Protein AF-A0A2M8BQK2-F1 (afdb_monomer_lite)

pLDDT: mean 79.4, std 22.36, range [24.78, 97.94]

Structure (mmCIF, N/CA/C/O backbone):
data_AF-A0A2M8BQK2-F1
#
_entry.id   AF-A0A2M8BQK2-F1
#
loop_
_atom_site.group_PDB
_atom_site.id
_atom_site.type_symbol
_atom_site.label_atom_id
_atom_site.label_alt_id
_atom_site.label_comp_id
_atom_site.label_asym_id
_atom_site.label_entity_id
_atom_site.label_seq_id
_atom_site.pdbx_PDB_ins_code
_atom_site.Cartn_x
_atom_site.Cartn_y
_atom_site.Cartn_z
_atom_site.occupancy
_atom_site.B_iso_or_equiv
_atom_site.auth_seq_id
_atom_site.auth_comp_id
_atom_site.auth_asym_id
_atom_site.auth_atom_id
_atom_site.pdbx_PDB_model_num
ATOM 1 N N . MET A 1 1 ? 9.097 -29.386 -18.838 1.00 59.41 1 MET A N 1
ATOM 2 C CA . MET A 1 1 ? 10.010 -28.216 -18.881 1.00 59.41 1 MET A CA 1
ATOM 3 C C . MET A 1 1 ? 10.683 -28.098 -17.522 1.00 59.41 1 MET A C 1
ATOM 5 O O . MET A 1 1 ? 10.000 -28.306 -16.533 1.00 59.41 1 MET A O 1
ATOM 9 N N . SER A 1 2 ? 11.987 -27.810 -17.456 1.00 84.06 2 SER A N 1
ATOM 10 C CA . SER A 1 2 ? 12.673 -27.536 -16.178 1.00 84.06 2 SER A CA 1
ATOM 11 C C . SER A 1 2 ? 12.093 -26.281 -15.506 1.00 84.06 2 SER A C 1
ATOM 13 O O . SER A 1 2 ? 11.739 -25.336 -16.218 1.00 84.06 2 SER A O 1
ATOM 15 N N . LEU A 1 3 ? 12.041 -26.250 -14.167 1.00 81.06 3 LEU A N 1
ATOM 16 C CA . LEU A 1 3 ? 11.604 -25.088 -13.370 1.00 81.06 3 LEU A CA 1
ATOM 17 C C . LEU A 1 3 ? 12.337 -23.801 -13.787 1.00 81.06 3 LEU A C 1
ATOM 19 O O . LEU A 1 3 ? 11.716 -22.755 -13.963 1.00 81.06 3 LEU A O 1
ATOM 23 N N . PHE A 1 4 ? 13.638 -23.893 -14.083 1.00 84.69 4 PHE A N 1
ATOM 24 C CA . PHE A 1 4 ? 14.432 -22.771 -14.598 1.00 84.69 4 PHE A CA 1
ATOM 25 C C . PHE A 1 4 ? 13.938 -22.255 -15.955 1.00 84.69 4 PHE A C 1
ATOM 27 O O . PHE A 1 4 ? 13.898 -21.048 -16.198 1.00 84.69 4 PHE A O 1
ATOM 34 N N . GLY A 1 5 ? 13.536 -23.164 -16.847 1.00 91.25 5 GLY A N 1
ATOM 35 C CA . GLY A 1 5 ? 12.992 -22.808 -18.157 1.00 91.25 5 GLY A CA 1
ATOM 36 C C . GLY A 1 5 ? 11.633 -22.115 -18.051 1.00 91.25 5 GLY A C 1
ATOM 37 O O . GLY A 1 5 ? 11.368 -21.169 -18.793 1.00 91.25 5 GLY A O 1
ATOM 38 N N . GLN A 1 6 ? 10.801 -22.548 -17.102 1.00 93.06 6 GLN A N 1
ATOM 39 C CA . GLN A 1 6 ? 9.504 -21.936 -16.824 1.00 93.06 6 GLN A CA 1
ATOM 40 C C . GLN A 1 6 ? 9.654 -20.545 -16.198 1.00 93.06 6 GLN A C 1
ATOM 42 O O . GLN A 1 6 ? 9.065 -19.594 -16.705 1.00 93.06 6 GLN A O 1
ATOM 47 N N . ALA A 1 7 ? 10.511 -20.395 -15.183 1.00 94.50 7 ALA A N 1
ATOM 48 C CA . ALA A 1 7 ? 10.786 -19.103 -14.556 1.00 94.50 7 ALA A CA 1
ATOM 49 C C . ALA A 1 7 ? 11.326 -18.075 -15.565 1.00 94.50 7 ALA A C 1
ATOM 51 O O . ALA A 1 7 ? 10.894 -16.924 -15.579 1.00 94.50 7 ALA A O 1
ATOM 52 N N . ARG A 1 8 ? 12.229 -18.487 -16.469 1.00 96.12 8 ARG A N 1
ATOM 53 C CA . ARG A 1 8 ? 12.730 -17.609 -17.539 1.00 96.12 8 ARG A CA 1
ATOM 54 C C . ARG A 1 8 ? 11.612 -17.146 -18.476 1.00 96.12 8 ARG A C 1
ATOM 56 O O . ARG A 1 8 ? 11.564 -15.967 -18.812 1.00 96.12 8 ARG A O 1
ATOM 63 N N . LYS A 1 9 ? 10.717 -18.055 -18.881 1.00 97.06 9 LYS A N 1
ATOM 64 C CA . LYS A 1 9 ? 9.567 -17.724 -19.738 1.00 97.06 9 LYS A CA 1
ATOM 65 C C . LYS A 1 9 ? 8.630 -16.720 -19.058 1.00 97.06 9 LYS A C 1
ATOM 67 O O . LYS A 1 9 ? 8.177 -15.793 -19.714 1.00 97.06 9 LYS A O 1
ATOM 72 N N . LEU A 1 10 ? 8.370 -16.884 -17.7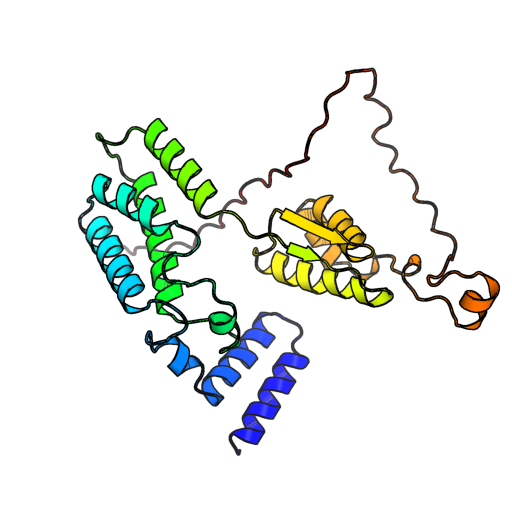62 1.00 97.50 10 LEU A N 1
ATOM 73 C CA . LEU A 1 10 ? 7.492 -15.989 -17.003 1.00 97.50 10 LEU A CA 1
ATOM 74 C C . LEU A 1 10 ? 8.102 -14.596 -16.813 1.00 97.50 10 LEU A C 1
ATOM 76 O O . LEU A 1 10 ? 7.410 -13.609 -17.028 1.00 97.50 10 LEU A O 1
ATOM 80 N N . ARG A 1 11 ? 9.409 -14.493 -16.533 1.00 96.88 11 ARG A N 1
ATOM 81 C CA . ARG A 1 11 ? 10.098 -13.188 -16.496 1.00 96.88 11 ARG A CA 1
ATOM 82 C C . ARG A 1 11 ? 10.039 -12.463 -17.838 1.00 96.88 11 ARG A C 1
ATOM 84 O O . ARG A 1 11 ? 9.817 -11.261 -17.863 1.00 96.88 11 ARG A O 1
ATOM 91 N N . HIS A 1 12 ? 10.201 -13.192 -18.940 1.00 97.56 12 HIS A N 1
ATOM 92 C CA . HIS A 1 12 ? 10.033 -12.620 -20.275 1.00 97.56 12 HIS A CA 1
ATOM 93 C C . HIS A 1 12 ? 8.585 -12.170 -20.514 1.00 97.56 12 HIS A C 1
ATOM 95 O O . HIS A 1 12 ? 8.361 -11.104 -21.069 1.00 97.56 12 HIS A O 1
ATOM 101 N N . ALA A 1 13 ? 7.589 -12.943 -20.071 1.00 97.69 13 ALA A N 1
ATOM 102 C CA . ALA A 1 13 ? 6.187 -12.537 -20.170 1.00 97.69 13 ALA A CA 1
ATOM 103 C C . ALA A 1 13 ? 5.894 -11.257 -19.364 1.00 97.69 13 ALA A C 1
ATOM 105 O O . ALA A 1 13 ? 5.195 -10.387 -19.864 1.00 97.69 13 ALA A O 1
ATOM 106 N N . MET A 1 14 ? 6.482 -11.101 -18.172 1.00 97.12 14 MET A N 1
ATOM 107 C CA . MET A 1 14 ? 6.387 -9.857 -17.398 1.00 97.12 14 MET A CA 1
ATOM 108 C C . MET A 1 14 ? 7.036 -8.667 -18.118 1.00 97.12 14 MET A C 1
ATOM 110 O O . MET A 1 14 ? 6.521 -7.560 -18.036 1.00 97.12 14 MET A O 1
ATOM 114 N N . GLN A 1 15 ? 8.166 -8.868 -18.803 1.00 95.75 15 GLN A N 1
ATOM 115 C CA . GLN A 1 15 ? 8.864 -7.797 -19.531 1.00 95.75 15 GLN A CA 1
ATOM 116 C C . GLN A 1 15 ? 8.093 -7.319 -20.766 1.00 95.75 15 GLN A C 1
ATOM 118 O O . GLN A 1 15 ? 8.096 -6.129 -21.058 1.00 95.75 15 GLN A O 1
ATOM 123 N N . GLU A 1 16 ? 7.419 -8.236 -21.460 1.00 96.50 16 GLU A N 1
ATOM 124 C CA . GLU A 1 16 ? 6.651 -7.939 -22.676 1.00 96.50 16 GLU A CA 1
ATOM 125 C C . GLU A 1 16 ? 5.191 -7.537 -22.399 1.00 96.50 16 GLU A C 1
ATOM 127 O O . GLU A 1 16 ? 4.456 -7.190 -23.329 1.00 96.50 16 GLU A O 1
ATOM 132 N N . ALA A 1 17 ? 4.750 -7.597 -21.139 1.00 94.88 17 ALA A N 1
ATOM 133 C CA . ALA A 1 17 ? 3.381 -7.288 -20.749 1.00 94.88 17 ALA A CA 1
ATOM 134 C C . ALA A 1 17 ? 3.003 -5.847 -21.127 1.00 94.88 17 ALA A C 1
ATOM 136 O O . ALA A 1 17 ? 3.711 -4.893 -20.808 1.00 94.88 17 ALA A O 1
ATOM 137 N N . GLN A 1 18 ? 1.859 -5.697 -21.798 1.00 89.75 18 GLN A N 1
ATOM 138 C CA . GLN A 1 18 ? 1.332 -4.393 -22.221 1.00 89.75 18 GLN A CA 1
ATOM 139 C C . GLN A 1 18 ? 0.313 -3.827 -21.227 1.00 89.75 18 GLN A C 1
ATOM 141 O O . GLN A 1 18 ? 0.005 -2.636 -21.258 1.00 89.75 18 GLN A O 1
ATOM 146 N N . THR A 1 19 ? -0.208 -4.676 -20.341 1.00 89.19 19 THR A N 1
ATOM 147 C CA . THR A 1 19 ? -1.181 -4.312 -19.314 1.00 89.19 19 THR A CA 1
ATOM 148 C C . THR A 1 19 ? -0.701 -4.764 -17.940 1.00 89.19 19 THR A C 1
ATOM 150 O O . THR A 1 19 ? 0.105 -5.691 -17.813 1.00 89.19 19 THR A O 1
ATOM 153 N N . TYR A 1 20 ? -1.206 -4.104 -16.896 1.00 89.75 20 TYR A N 1
ATOM 154 C CA . TYR A 1 20 ? -0.959 -4.532 -15.522 1.00 89.75 20 TYR A CA 1
ATOM 155 C C . TYR A 1 20 ? -1.481 -5.952 -15.273 1.00 89.75 20 TYR A C 1
ATOM 157 O O . TYR A 1 20 ? -0.792 -6.732 -14.628 1.00 89.75 20 TYR A O 1
ATOM 165 N N . ASP A 1 21 ? -2.643 -6.306 -15.825 1.00 93.00 21 ASP A N 1
ATOM 166 C CA . ASP A 1 21 ? -3.258 -7.621 -15.620 1.00 93.00 21 ASP A CA 1
ATOM 167 C C . ASP A 1 21 ? -2.402 -8.748 -16.219 1.00 93.00 21 ASP A C 1
ATOM 169 O O . ASP A 1 21 ? -2.165 -9.763 -15.560 1.00 93.00 21 ASP A O 1
ATOM 173 N N . ASP A 1 22 ? -1.854 -8.547 -17.425 1.00 95.00 22 ASP A N 1
ATOM 174 C CA . ASP A 1 22 ? -0.923 -9.497 -18.050 1.00 95.00 22 ASP A CA 1
ATOM 175 C C . ASP A 1 22 ? 0.364 -9.640 -17.226 1.00 95.00 22 ASP A C 1
ATOM 177 O O . ASP A 1 22 ? 0.854 -10.752 -16.992 1.00 95.00 22 ASP A O 1
ATOM 181 N N . TRP A 1 23 ? 0.905 -8.507 -16.761 1.00 95.69 23 TRP A N 1
ATOM 182 C CA . TRP A 1 23 ? 2.084 -8.486 -15.901 1.00 95.69 23 TRP A CA 1
ATOM 183 C C . TRP A 1 23 ? 1.817 -9.235 -14.592 1.00 95.69 23 TRP A C 1
ATOM 185 O O . TRP A 1 23 ? 2.620 -10.081 -14.198 1.00 95.69 23 TRP A O 1
ATOM 195 N N . PHE A 1 24 ? 0.677 -8.971 -13.950 1.00 95.94 24 PHE A N 1
ATOM 196 C CA . PHE A 1 24 ? 0.283 -9.554 -12.672 1.00 95.94 24 PHE A CA 1
ATOM 197 C C . PHE A 1 24 ? 0.070 -11.062 -12.796 1.00 95.94 24 PHE A C 1
ATOM 199 O O . PHE A 1 24 ? 0.589 -11.818 -11.979 1.00 95.94 24 PHE A O 1
ATOM 206 N N . ALA A 1 25 ? -0.607 -11.526 -13.849 1.00 97.31 25 ALA A N 1
ATOM 207 C CA . ALA A 1 25 ? -0.809 -12.952 -14.093 1.00 97.31 25 ALA A CA 1
ATOM 208 C C . ALA A 1 25 ? 0.526 -13.702 -14.274 1.00 97.31 25 ALA A C 1
ATOM 210 O O . ALA A 1 25 ? 0.723 -14.791 -13.720 1.00 97.31 25 ALA A O 1
ATOM 211 N N . ALA A 1 26 ? 1.472 -13.116 -15.017 1.00 97.94 26 ALA A N 1
ATOM 212 C CA . ALA A 1 26 ? 2.806 -13.686 -15.191 1.00 97.94 26 ALA A CA 1
ATOM 213 C C . ALA A 1 26 ? 3.626 -13.657 -13.887 1.00 97.94 26 ALA A C 1
ATOM 215 O O . ALA A 1 26 ? 4.296 -14.641 -13.562 1.00 97.94 26 ALA A O 1
ATOM 216 N N . ALA A 1 27 ? 3.540 -12.560 -13.134 1.00 97.62 27 ALA A N 1
ATOM 217 C CA . ALA A 1 27 ? 4.188 -12.374 -11.841 1.00 97.62 27 ALA A CA 1
ATOM 218 C C . ALA A 1 27 ? 3.677 -13.369 -10.788 1.00 97.62 27 ALA A C 1
ATOM 220 O O . ALA A 1 27 ? 4.470 -13.991 -10.086 1.00 97.62 27 ALA A O 1
ATOM 221 N N . GLU A 1 28 ? 2.366 -13.596 -10.729 1.00 97.50 28 GLU A N 1
ATOM 222 C CA . GLU A 1 28 ? 1.742 -14.541 -9.803 1.00 97.50 28 GLU A CA 1
ATOM 223 C C . GLU A 1 28 ? 2.146 -15.984 -10.132 1.00 97.50 28 GLU A C 1
ATOM 225 O O . GLU A 1 28 ? 2.467 -16.788 -9.255 1.00 97.50 28 GLU A O 1
ATOM 230 N N . ALA A 1 29 ? 2.191 -16.324 -11.423 1.00 97.44 29 ALA A N 1
ATOM 231 C CA . ALA A 1 29 ? 2.709 -17.613 -11.860 1.00 97.44 29 ALA A CA 1
ATOM 232 C C . ALA A 1 29 ? 4.199 -17.779 -11.521 1.00 97.44 29 ALA A C 1
ATOM 234 O O . ALA A 1 29 ? 4.622 -18.889 -11.195 1.00 97.44 29 ALA A O 1
ATOM 235 N N . LEU A 1 30 ? 4.990 -16.703 -11.587 1.00 97.62 30 LEU A N 1
ATOM 236 C CA . LEU A 1 30 ? 6.401 -16.728 -11.206 1.00 97.62 30 LEU A CA 1
ATOM 237 C C . LEU A 1 30 ? 6.565 -16.928 -9.698 1.00 97.62 30 LEU A C 1
ATOM 239 O O . LEU A 1 30 ? 7.396 -17.742 -9.295 1.00 97.62 30 LEU A O 1
ATOM 243 N N . ASP A 1 31 ? 5.739 -16.264 -8.890 1.00 97.56 31 ASP A N 1
ATOM 244 C CA . ASP A 1 31 ? 5.705 -16.447 -7.440 1.00 97.56 31 ASP A CA 1
ATOM 245 C C . ASP A 1 31 ? 5.407 -17.909 -7.072 1.00 97.56 31 ASP A C 1
ATOM 247 O O . ASP A 1 31 ? 6.133 -18.482 -6.263 1.00 97.56 31 ASP A O 1
ATOM 251 N N . ARG A 1 32 ? 4.435 -18.556 -7.734 1.00 96.56 32 ARG A N 1
ATOM 252 C CA . ARG A 1 32 ? 4.133 -19.990 -7.537 1.00 96.56 32 ARG A CA 1
ATOM 253 C C . ARG A 1 32 ? 5.298 -20.915 -7.890 1.00 96.56 32 ARG A C 1
ATOM 255 O O . ARG A 1 32 ? 5.555 -21.890 -7.190 1.00 96.56 32 ARG A O 1
ATOM 262 N N . VAL A 1 33 ? 6.014 -20.630 -8.981 1.00 96.19 33 VAL A N 1
ATOM 263 C CA . VAL A 1 33 ? 7.200 -21.414 -9.384 1.00 96.19 33 VAL A CA 1
ATOM 264 C C . VAL A 1 33 ? 8.340 -21.251 -8.375 1.00 96.19 33 VAL A C 1
ATOM 266 O O . VAL A 1 33 ? 9.113 -22.186 -8.176 1.00 96.19 33 VAL A O 1
ATOM 269 N N . GLY A 1 34 ? 8.455 -20.072 -7.760 1.00 94.62 34 GLY A N 1
ATOM 270 C CA . GLY A 1 34 ? 9.438 -19.769 -6.721 1.00 94.62 34 GLY A CA 1
ATOM 271 C C . GLY A 1 34 ? 9.018 -20.156 -5.302 1.00 94.62 34 GLY A C 1
ATOM 272 O O . GLY A 1 34 ? 9.828 -19.994 -4.396 1.00 94.62 34 GLY A O 1
ATOM 273 N N . HIS A 1 35 ? 7.792 -20.657 -5.102 1.00 95.69 35 HIS A N 1
ATOM 274 C CA . HIS A 1 35 ? 7.175 -20.870 -3.785 1.00 95.69 35 HIS A CA 1
ATOM 275 C C . HIS A 1 35 ? 7.043 -19.594 -2.930 1.00 95.69 35 HIS A C 1
ATOM 277 O O . HIS A 1 35 ? 6.899 -19.655 -1.706 1.00 95.69 35 HIS A O 1
ATOM 283 N N . ASN A 1 36 ? 7.060 -18.423 -3.569 1.00 96.62 36 ASN A N 1
ATOM 284 C CA . ASN A 1 36 ? 6.860 -17.139 -2.903 1.00 96.62 36 ASN A CA 1
ATOM 285 C C . ASN A 1 36 ? 5.411 -16.982 -2.420 1.00 96.62 36 ASN A C 1
ATOM 287 O O . ASN A 1 36 ? 5.153 -16.266 -1.458 1.00 96.62 36 ASN A O 1
ATOM 291 N N . ASP A 1 37 ? 4.458 -17.649 -3.070 1.00 96.25 37 ASP A N 1
ATOM 292 C CA . ASP A 1 37 ? 3.073 -17.760 -2.614 1.00 96.25 37 ASP A CA 1
ATOM 293 C C . ASP A 1 37 ? 2.987 -18.464 -1.254 1.00 96.25 37 ASP A C 1
ATOM 295 O O . ASP A 1 37 ? 2.358 -17.939 -0.341 1.00 96.25 37 ASP A O 1
ATOM 299 N N . ILE A 1 38 ? 3.711 -19.572 -1.070 1.00 96.75 38 ILE A N 1
ATOM 300 C CA . ILE A 1 38 ? 3.794 -20.280 0.217 1.00 96.75 38 ILE A CA 1
ATOM 301 C C . ILE A 1 38 ? 4.388 -19.367 1.296 1.00 96.75 38 ILE A C 1
ATOM 303 O O . ILE A 1 38 ? 3.858 -19.296 2.403 1.00 96.75 38 ILE A O 1
ATOM 307 N N . TRP A 1 39 ? 5.442 -18.609 0.971 1.00 96.56 39 TRP A N 1
ATOM 308 C CA . TRP A 1 39 ? 6.001 -17.622 1.900 1.00 96.56 39 TRP A CA 1
ATOM 309 C C . TRP A 1 39 ? 4.985 -16.545 2.299 1.00 96.56 39 TRP A C 1
ATOM 311 O O . TRP A 1 39 ? 5.031 -16.071 3.433 1.00 96.56 39 TRP A O 1
ATOM 321 N N . ARG A 1 40 ? 4.077 -16.137 1.404 1.00 97.19 40 ARG A N 1
ATOM 322 C CA . ARG A 1 40 ? 3.024 -15.160 1.728 1.00 97.19 40 ARG A CA 1
ATOM 323 C C . ARG A 1 40 ? 1.968 -15.742 2.664 1.00 97.19 40 ARG A C 1
ATOM 325 O O . ARG A 1 40 ? 1.459 -14.994 3.500 1.00 97.19 40 ARG A O 1
ATOM 332 N N . GLU A 1 41 ? 1.631 -17.020 2.500 1.00 97.38 41 GLU A N 1
ATOM 333 C CA . GLU A 1 41 ? 0.654 -17.729 3.337 1.00 97.38 41 GLU A CA 1
ATOM 334 C C . GLU A 1 41 ? 1.197 -18.019 4.744 1.00 97.38 41 GLU A C 1
ATOM 336 O O . GLU A 1 41 ? 0.451 -17.935 5.716 1.00 97.38 41 GLU A O 1
ATOM 341 N N . ASP A 1 42 ? 2.495 -18.302 4.877 1.00 97.31 42 ASP A N 1
ATOM 342 C CA . ASP A 1 42 ? 3.141 -18.466 6.180 1.00 97.31 42 ASP A CA 1
ATOM 343 C C . ASP A 1 42 ? 3.266 -17.108 6.903 1.00 97.31 42 ASP A C 1
ATOM 345 O O . ASP A 1 42 ? 4.025 -16.241 6.453 1.00 97.31 42 ASP A O 1
ATOM 349 N N . PRO A 1 43 ? 2.574 -16.879 8.036 1.00 96.44 43 PRO A N 1
ATOM 350 C CA . PRO A 1 43 ? 2.687 -15.624 8.772 1.00 96.44 43 PRO A CA 1
ATOM 351 C C . PRO A 1 43 ? 4.056 -15.453 9.446 1.00 96.44 43 PRO A C 1
ATOM 353 O O . PRO A 1 43 ? 4.434 -14.337 9.786 1.00 96.44 43 PRO A O 1
ATOM 356 N N . THR A 1 44 ? 4.829 -16.519 9.651 1.00 96.69 44 THR A N 1
ATOM 357 C CA . THR A 1 44 ? 6.082 -16.423 10.398 1.00 96.69 44 THR A CA 1
ATOM 358 C C . THR A 1 44 ? 7.140 -15.636 9.615 1.00 96.69 44 THR A C 1
ATOM 360 O O . THR A 1 44 ? 7.351 -15.806 8.406 1.00 96.69 44 THR A O 1
ATOM 363 N N . SER A 1 45 ? 7.792 -14.691 10.294 1.00 94.50 45 SER A N 1
ATOM 364 C CA . SER A 1 45 ? 8.881 -13.894 9.729 1.00 94.50 45 SER A CA 1
ATOM 365 C C . SER A 1 45 ? 9.606 -13.112 10.817 1.00 94.50 45 SER A C 1
ATOM 367 O O . SER A 1 45 ? 9.007 -12.703 11.803 1.00 94.50 45 SER A O 1
ATOM 369 N N . LYS A 1 46 ? 10.894 -12.838 10.598 1.00 93.25 46 LYS A N 1
ATOM 370 C CA . LYS A 1 46 ? 11.677 -11.913 11.436 1.00 93.25 46 LYS A CA 1
ATOM 371 C C . LYS A 1 46 ? 11.541 -10.452 11.003 1.00 93.25 46 LYS A C 1
ATOM 373 O O . LYS A 1 46 ? 12.066 -9.574 11.673 1.00 93.25 46 LYS A O 1
ATOM 378 N N . LEU A 1 47 ? 10.897 -10.206 9.860 1.00 91.88 47 LEU A N 1
ATOM 379 C CA . LEU A 1 47 ? 10.760 -8.872 9.270 1.00 91.88 47 LEU A CA 1
ATOM 380 C C . LEU A 1 47 ? 9.638 -8.047 9.910 1.00 91.88 47 LEU A C 1
ATOM 382 O O . LEU A 1 47 ? 9.549 -6.856 9.638 1.00 91.88 47 LEU A O 1
ATOM 386 N N . TYR A 1 48 ? 8.764 -8.683 10.695 1.00 94.50 48 TYR A N 1
ATOM 387 C CA . TYR A 1 48 ? 7.623 -8.047 11.345 1.00 94.50 48 TYR A CA 1
ATOM 388 C C . TYR A 1 48 ? 7.186 -8.873 12.564 1.00 94.50 48 TYR A C 1
ATOM 390 O O . TYR A 1 48 ? 7.457 -10.074 12.634 1.00 94.50 48 TYR A O 1
ATOM 398 N N . HIS A 1 49 ? 6.511 -8.248 13.527 1.00 93.75 49 HIS A N 1
ATOM 399 C CA . HIS A 1 49 ? 6.033 -8.921 14.741 1.00 93.75 49 HIS A CA 1
ATOM 400 C C . HIS A 1 49 ? 4.723 -9.669 14.468 1.00 93.75 49 HIS A C 1
ATOM 402 O O . HIS A 1 49 ? 3.634 -9.183 14.782 1.00 93.75 49 HIS A O 1
ATOM 408 N N . TYR A 1 50 ? 4.820 -10.838 13.834 1.00 95.25 50 TYR A N 1
ATOM 409 C CA . TYR A 1 50 ? 3.646 -11.565 13.356 1.00 95.25 50 TYR A CA 1
ATOM 410 C C . TYR A 1 50 ? 2.738 -12.081 14.482 1.00 95.25 50 TYR A C 1
ATOM 412 O O . TYR A 1 50 ? 1.522 -12.057 14.297 1.00 95.25 50 TYR A O 1
ATOM 420 N N . GLU A 1 51 ? 3.270 -12.485 15.647 1.00 95.25 51 GLU A N 1
ATOM 421 C CA . GLU A 1 51 ? 2.426 -12.896 16.781 1.00 95.25 51 GLU A CA 1
ATOM 422 C C . GLU A 1 51 ? 1.579 -11.726 17.296 1.00 95.25 51 GLU A C 1
ATOM 424 O O . GLU A 1 51 ? 0.368 -11.869 17.465 1.00 95.25 51 GLU A O 1
ATOM 429 N N . LEU A 1 52 ? 2.197 -10.549 17.456 1.00 92.50 52 LEU A N 1
ATOM 430 C CA . LEU A 1 52 ? 1.507 -9.324 17.869 1.00 92.50 52 LEU A CA 1
ATOM 431 C C . LEU A 1 52 ? 0.415 -8.938 16.863 1.00 92.50 52 LEU A C 1
ATOM 433 O O . LEU A 1 52 ? -0.699 -8.586 17.248 1.00 92.50 52 LEU A O 1
ATOM 437 N N . LEU A 1 53 ? 0.718 -9.026 15.564 1.00 93.38 53 LEU A N 1
ATOM 438 C CA . LEU A 1 53 ? -0.240 -8.683 14.516 1.00 93.38 53 LEU A CA 1
ATOM 439 C C . LEU A 1 53 ? -1.431 -9.653 14.488 1.00 93.38 53 LEU A C 1
ATOM 441 O O . LEU A 1 53 ? -2.569 -9.226 14.298 1.00 93.38 53 LEU A O 1
ATOM 445 N N . ALA A 1 54 ? -1.181 -10.948 14.705 1.00 95.38 54 ALA A N 1
ATOM 446 C CA . ALA A 1 54 ? -2.225 -11.963 14.796 1.00 95.38 54 ALA A CA 1
ATOM 447 C C . ALA A 1 54 ? -3.122 -11.761 16.028 1.00 95.38 54 ALA A C 1
ATOM 449 O O . ALA A 1 54 ? -4.345 -11.857 15.908 1.00 95.38 54 ALA A O 1
ATOM 450 N N . GLU A 1 55 ? -2.540 -11.428 17.184 1.00 94.12 55 GLU A N 1
ATOM 451 C CA . GLU A 1 55 ? -3.287 -11.094 18.403 1.00 94.12 55 GLU A CA 1
ATOM 452 C C . GLU A 1 55 ? -4.183 -9.866 18.188 1.00 94.12 55 GLU A C 1
ATOM 454 O O . GLU A 1 55 ? -5.380 -9.902 18.483 1.00 94.12 55 GLU A O 1
ATOM 459 N N . HIS A 1 56 ? -3.636 -8.800 17.599 1.00 92.69 56 HIS A N 1
ATOM 460 C CA . HIS A 1 56 ? -4.394 -7.589 17.283 1.00 92.69 56 HIS A CA 1
ATOM 461 C C . HIS A 1 56 ? -5.534 -7.859 16.296 1.00 92.69 56 HIS A C 1
ATOM 463 O O . HIS A 1 56 ? -6.651 -7.384 16.502 1.00 92.69 56 HIS A O 1
ATOM 469 N N . LEU A 1 57 ? -5.283 -8.649 15.247 1.00 95.38 57 LEU A N 1
ATOM 470 C CA . LEU A 1 57 ? -6.312 -9.064 14.294 1.00 95.38 57 LEU A CA 1
ATOM 471 C C . LEU A 1 57 ? -7.447 -9.828 14.989 1.00 95.38 57 LEU A C 1
ATOM 473 O O . LEU A 1 57 ? -8.619 -9.532 14.754 1.00 95.38 57 LEU A O 1
ATOM 477 N N . ALA A 1 58 ? -7.118 -10.788 15.857 1.00 96.81 58 ALA A N 1
ATOM 478 C CA . ALA A 1 58 ? -8.115 -11.546 16.609 1.00 96.81 58 ALA A CA 1
ATOM 479 C C . ALA A 1 58 ? -8.942 -10.638 17.534 1.00 96.81 58 ALA A C 1
ATOM 481 O O . ALA A 1 58 ? -10.168 -10.728 17.541 1.00 96.81 58 ALA A O 1
ATOM 482 N N . LYS A 1 59 ? -8.287 -9.711 18.246 1.00 96.12 59 LYS A N 1
ATOM 483 C CA . LYS A 1 59 ? -8.946 -8.735 19.126 1.00 96.12 59 LYS A CA 1
ATOM 484 C C . LYS A 1 59 ? -9.894 -7.808 18.361 1.00 96.12 59 LYS A C 1
ATOM 486 O O . LYS A 1 59 ? -11.018 -7.592 18.803 1.00 96.12 59 LYS A O 1
ATOM 491 N N . LEU A 1 60 ? -9.470 -7.263 17.216 1.00 95.94 60 LEU A N 1
ATOM 492 C CA . LEU A 1 60 ? -10.320 -6.402 16.382 1.00 95.94 60 LEU A CA 1
ATOM 493 C C . LEU A 1 60 ? -11.564 -7.150 15.885 1.00 95.94 60 LEU A C 1
ATOM 495 O O . LEU A 1 60 ? -12.668 -6.608 15.962 1.00 95.94 60 LEU A O 1
ATOM 499 N N . ARG A 1 61 ? -11.391 -8.401 15.436 1.00 97.50 61 ARG A N 1
ATOM 500 C CA . ARG A 1 61 ? -12.497 -9.262 14.994 1.00 97.50 61 ARG A CA 1
ATOM 501 C C . ARG A 1 61 ? -13.491 -9.527 16.113 1.00 97.50 61 ARG A C 1
ATOM 503 O O . ARG A 1 61 ? -14.671 -9.259 15.923 1.00 97.50 61 ARG A O 1
ATOM 510 N N . ASP A 1 62 ? -13.014 -9.978 17.271 1.00 97.94 62 ASP A N 1
ATOM 511 C CA . ASP A 1 62 ? -13.863 -10.281 18.427 1.00 97.94 62 ASP A CA 1
ATOM 512 C C . ASP A 1 62 ? -14.682 -9.058 18.862 1.00 97.94 62 ASP A C 1
ATOM 514 O O . ASP A 1 62 ? -15.906 -9.124 18.983 1.00 97.94 62 ASP A O 1
ATOM 518 N N . LEU A 1 63 ? -14.035 -7.897 18.999 1.00 96.06 63 LEU A N 1
ATOM 519 C CA . LEU A 1 63 ? -14.710 -6.659 19.390 1.00 96.06 63 LEU A CA 1
ATOM 520 C C . LEU A 1 63 ? -15.753 -6.202 18.360 1.00 96.06 63 LEU A C 1
ATOM 522 O O . LEU A 1 63 ? -16.814 -5.707 18.746 1.00 96.06 63 LEU A O 1
ATOM 526 N N . ARG A 1 64 ? -15.480 -6.363 17.058 1.00 95.88 64 ARG A N 1
ATOM 527 C CA . ARG A 1 64 ? -16.438 -6.028 15.995 1.00 95.88 64 ARG A CA 1
ATOM 528 C C . ARG A 1 64 ? -17.610 -7.009 15.969 1.00 95.88 64 ARG A C 1
ATOM 530 O O . ARG A 1 64 ? -18.756 -6.579 15.909 1.00 95.88 64 ARG A O 1
ATOM 537 N N . GLU A 1 65 ? -17.341 -8.309 16.031 1.00 96.12 65 GLU A N 1
ATOM 538 C CA . GLU A 1 65 ? -18.360 -9.367 15.958 1.00 96.12 65 GLU A CA 1
ATOM 539 C C . GLU A 1 65 ? -19.273 -9.389 17.188 1.00 96.12 65 GLU A C 1
ATOM 541 O O . GLU A 1 65 ? -20.461 -9.684 17.071 1.00 96.12 65 GLU A O 1
ATOM 546 N N . THR A 1 66 ? -18.754 -8.985 18.349 1.00 95.81 66 THR A N 1
ATOM 547 C CA . THR A 1 66 ? -19.533 -8.804 19.585 1.00 95.81 66 THR A CA 1
ATOM 548 C C . THR A 1 66 ? -20.126 -7.396 19.738 1.00 95.81 66 THR A C 1
ATOM 550 O O . THR A 1 66 ? -20.709 -7.085 20.776 1.00 95.81 66 THR A O 1
ATOM 553 N N . ALA A 1 67 ? -20.004 -6.539 18.714 1.00 92.75 67 ALA A N 1
ATOM 554 C CA . ALA A 1 67 ? -20.520 -5.167 18.677 1.00 92.75 67 ALA A CA 1
ATOM 555 C C . ALA A 1 67 ? -20.055 -4.268 19.847 1.00 92.75 67 ALA A C 1
ATOM 557 O O . ALA A 1 67 ? -20.754 -3.345 20.274 1.00 92.75 67 ALA A O 1
ATOM 558 N N . GLN A 1 68 ? -18.842 -4.492 20.354 1.00 91.94 68 GLN A N 1
ATOM 559 C CA . GLN A 1 68 ? -18.243 -3.713 21.438 1.00 91.94 68 GLN A CA 1
ATOM 560 C C . GLN A 1 68 ? -17.586 -2.426 20.911 1.00 91.94 68 GLN A C 1
ATOM 562 O O . GLN A 1 68 ? -16.362 -2.283 20.901 1.00 91.94 68 GLN A O 1
ATOM 567 N N . VAL A 1 69 ? -18.403 -1.454 20.487 1.00 89.62 69 VAL A N 1
ATOM 568 C CA . VAL A 1 69 ? -17.927 -0.266 19.748 1.00 89.62 69 VAL A CA 1
ATOM 569 C C . VAL A 1 69 ? -16.942 0.606 20.540 1.00 89.62 69 VAL A C 1
ATOM 571 O O . VAL A 1 69 ? -15.952 1.077 19.986 1.00 89.62 69 VAL A O 1
ATOM 574 N N . GLY A 1 70 ? -17.163 0.804 21.844 1.00 88.50 70 GLY A N 1
ATOM 575 C CA . GLY A 1 70 ? -16.270 1.617 22.683 1.00 88.50 70 GLY A CA 1
ATOM 576 C C . GLY A 1 70 ? -14.845 1.042 22.791 1.00 88.50 70 GLY A C 1
ATOM 577 O O . GLY A 1 70 ? -13.873 1.737 22.484 1.00 88.50 70 GLY A O 1
ATOM 578 N N . PRO A 1 71 ? -14.674 -0.227 23.211 1.00 91.44 71 PRO A N 1
ATOM 579 C CA . PRO A 1 71 ? -13.379 -0.910 23.159 1.00 91.44 71 PRO A CA 1
ATOM 580 C C . PRO A 1 71 ? -12.779 -1.010 21.749 1.00 91.44 71 PRO A C 1
ATOM 582 O O . PRO A 1 71 ? -11.564 -0.860 21.602 1.00 91.44 71 PRO A O 1
ATOM 585 N N . LEU A 1 72 ? -13.607 -1.220 20.719 1.00 92.19 72 LEU A N 1
ATOM 586 C CA . LEU A 1 72 ? -13.158 -1.268 19.326 1.00 92.19 72 LEU A CA 1
ATOM 587 C C . LEU A 1 72 ? -12.521 0.060 18.901 1.00 92.19 72 LEU A C 1
ATOM 589 O O . LEU A 1 72 ? -11.403 0.060 18.393 1.00 92.19 72 LEU A O 1
ATOM 593 N N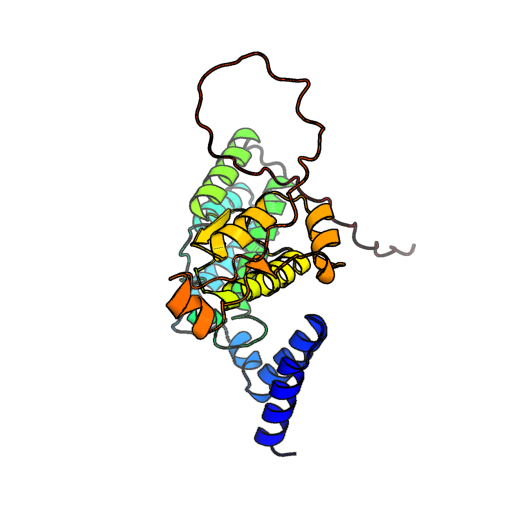 . ALA A 1 73 ? -13.174 1.191 19.188 1.00 88.62 73 ALA A N 1
ATOM 594 C CA . ALA A 1 73 ? -12.656 2.522 18.870 1.00 88.62 73 ALA A CA 1
ATOM 595 C C . ALA A 1 73 ? -11.286 2.785 19.515 1.00 88.62 73 ALA A C 1
ATOM 597 O O . ALA A 1 73 ? -10.367 3.249 18.840 1.00 88.62 73 ALA A O 1
ATOM 598 N N . ARG A 1 74 ? -11.112 2.411 20.790 1.00 87.69 74 ARG A N 1
ATOM 599 C CA . ARG A 1 74 ? -9.813 2.515 21.482 1.00 87.69 74 ARG A CA 1
ATOM 600 C C . ARG A 1 74 ? -8.747 1.618 20.849 1.00 87.69 74 ARG A C 1
ATOM 602 O O . ARG A 1 74 ? -7.630 2.062 20.610 1.00 87.69 74 ARG A O 1
ATOM 609 N N . THR A 1 75 ? -9.111 0.383 20.506 1.00 90.31 75 THR A N 1
ATOM 610 C CA . THR A 1 75 ? -8.189 -0.572 19.870 1.00 90.31 75 THR A CA 1
ATOM 611 C C . THR A 1 75 ? -7.749 -0.090 18.485 1.00 90.31 75 THR A C 1
ATOM 613 O O . THR A 1 75 ? -6.595 -0.283 18.111 1.00 90.31 75 THR A O 1
ATOM 616 N N . ILE A 1 76 ? -8.616 0.590 17.725 1.00 88.00 76 ILE A N 1
ATOM 617 C CA . ILE A 1 76 ? -8.238 1.199 16.440 1.00 88.00 76 ILE A CA 1
ATOM 618 C C . ILE A 1 76 ? -7.213 2.322 16.627 1.00 88.00 76 ILE A C 1
ATOM 620 O O . ILE A 1 76 ? -6.260 2.407 15.854 1.00 88.00 76 ILE A O 1
ATOM 624 N N . GLN A 1 77 ? -7.367 3.164 17.654 1.00 82.88 77 GLN A N 1
ATOM 625 C CA . GLN A 1 77 ? -6.395 4.226 17.938 1.00 82.88 77 GLN A CA 1
ATOM 626 C C . GLN A 1 77 ? -5.002 3.662 18.248 1.00 82.88 77 GLN A C 1
ATOM 628 O O . GLN A 1 77 ? -4.003 4.216 17.793 1.00 82.88 77 GLN A O 1
ATOM 633 N N . GLU A 1 78 ? -4.928 2.536 18.960 1.00 80.69 78 GLU A N 1
ATOM 634 C CA . GLU A 1 78 ? -3.682 1.785 19.172 1.00 80.69 78 GLU A CA 1
ATOM 635 C C . GLU A 1 78 ? -3.156 1.205 17.845 1.00 80.69 78 GLU A C 1
ATOM 637 O O . GLU A 1 78 ? -1.981 1.353 17.512 1.00 80.69 78 GLU A O 1
ATOM 642 N N . SER A 1 79 ? -4.052 0.613 17.053 1.00 77.12 79 SER A N 1
ATOM 643 C CA . SER A 1 79 ? -3.763 -0.110 15.807 1.00 77.12 79 SER A CA 1
ATOM 644 C C . SER A 1 79 ? -3.222 0.768 14.671 1.00 77.12 79 SER A C 1
ATOM 646 O O . SER A 1 79 ? -2.427 0.307 13.851 1.00 77.12 79 SER A O 1
ATOM 648 N N . LEU A 1 80 ? -3.622 2.042 14.621 1.00 74.31 80 LEU A N 1
ATOM 649 C CA . LEU A 1 80 ? -3.232 3.005 13.581 1.00 74.31 80 LEU A CA 1
ATOM 650 C C . LEU A 1 80 ? -1.952 3.790 13.915 1.00 74.31 80 LEU A C 1
ATOM 652 O O . LEU A 1 80 ? -1.701 4.866 13.366 1.00 74.31 80 LEU A O 1
ATOM 656 N N . HIS A 1 81 ? -1.100 3.243 14.781 1.00 76.06 81 HIS A N 1
ATOM 657 C CA . HIS A 1 81 ? 0.260 3.742 14.951 1.00 76.06 81 HIS A CA 1
ATOM 658 C C . HIS A 1 81 ? 1.151 3.286 13.786 1.00 76.06 81 HIS A C 1
ATOM 660 O O . HIS A 1 81 ? 1.231 2.103 13.464 1.00 76.06 81 HIS A O 1
ATOM 666 N N . ARG A 1 82 ? 1.865 4.245 13.179 1.00 61.97 82 ARG A N 1
ATOM 667 C CA . ARG A 1 82 ? 2.654 4.119 11.933 1.00 61.97 82 ARG A CA 1
ATOM 668 C C . ARG A 1 82 ? 3.611 2.917 11.844 1.00 61.97 82 ARG A C 1
ATOM 670 O O . ARG A 1 82 ? 3.929 2.481 10.742 1.00 61.97 82 ARG A O 1
ATOM 677 N N . HIS A 1 83 ? 4.081 2.407 12.978 1.00 64.62 83 HIS A N 1
ATOM 678 C CA . HIS A 1 83 ? 5.088 1.345 13.057 1.00 64.62 83 HIS A CA 1
ATOM 679 C C . HIS A 1 83 ? 4.566 0.064 13.712 1.00 64.62 83 HIS A C 1
ATOM 681 O O . HIS A 1 83 ? 5.367 -0.764 14.139 1.00 64.62 83 HIS A O 1
ATOM 687 N N . LEU A 1 84 ? 3.243 -0.122 13.829 1.00 70.75 84 LEU A N 1
ATOM 688 C CA . LEU A 1 84 ? 2.731 -1.318 14.490 1.00 70.75 84 LEU A CA 1
ATOM 689 C C . LEU A 1 84 ? 3.240 -2.579 13.783 1.00 70.75 84 LEU A C 1
ATOM 691 O O . LEU A 1 84 ? 2.939 -2.836 12.619 1.00 70.75 84 LEU A O 1
ATOM 695 N N . GLY A 1 85 ? 4.029 -3.353 14.521 1.00 72.69 85 GLY A N 1
ATOM 696 C CA . GLY A 1 85 ? 4.560 -4.627 14.076 1.00 72.69 85 GLY A CA 1
ATOM 697 C C . GLY A 1 85 ? 5.573 -4.556 12.935 1.00 72.69 85 GLY A C 1
ATOM 698 O O . GLY A 1 85 ? 5.854 -5.614 12.396 1.00 72.69 85 GLY A O 1
ATOM 699 N N . GLU A 1 86 ? 6.117 -3.388 12.566 1.00 84.44 86 GLU A N 1
ATOM 700 C CA . GLU A 1 86 ? 7.054 -3.221 11.430 1.00 84.44 86 GLU A CA 1
ATOM 701 C C . GLU A 1 86 ? 6.492 -3.690 10.068 1.00 84.44 86 GLU A C 1
ATOM 703 O O . GLU A 1 86 ? 7.224 -4.060 9.148 1.00 84.44 86 GLU A O 1
ATOM 708 N N . ILE A 1 87 ? 5.165 -3.625 9.893 1.00 89.69 87 ILE A N 1
ATOM 709 C CA . ILE A 1 87 ? 4.480 -4.068 8.663 1.00 89.69 87 ILE A CA 1
ATOM 710 C C . ILE A 1 87 ? 4.857 -3.261 7.407 1.00 89.69 87 ILE A C 1
ATOM 712 O O . ILE A 1 87 ? 4.505 -3.653 6.297 1.00 89.69 87 ILE A O 1
ATOM 716 N N . SER A 1 88 ? 5.553 -2.132 7.560 1.00 87.62 88 SER A N 1
ATOM 717 C CA . SER A 1 88 ? 6.004 -1.249 6.477 1.00 87.62 88 SER A CA 1
ATOM 718 C C . SER A 1 88 ? 7.444 -1.515 6.014 1.00 87.62 88 SER A C 1
ATOM 720 O O . SER A 1 88 ? 7.939 -0.800 5.142 1.00 87.62 88 SER A O 1
ATOM 722 N N . SER A 1 89 ? 8.116 -2.543 6.550 1.00 89.31 89 SER A N 1
ATOM 723 C CA . SER A 1 89 ? 9.481 -2.908 6.150 1.00 89.31 89 SER A CA 1
ATOM 724 C C . SER A 1 89 ? 9.578 -3.218 4.642 1.00 89.31 89 SER A C 1
ATOM 726 O O . SER A 1 89 ? 8.875 -4.115 4.173 1.00 89.31 89 SER A O 1
ATOM 728 N N . PRO A 1 90 ? 1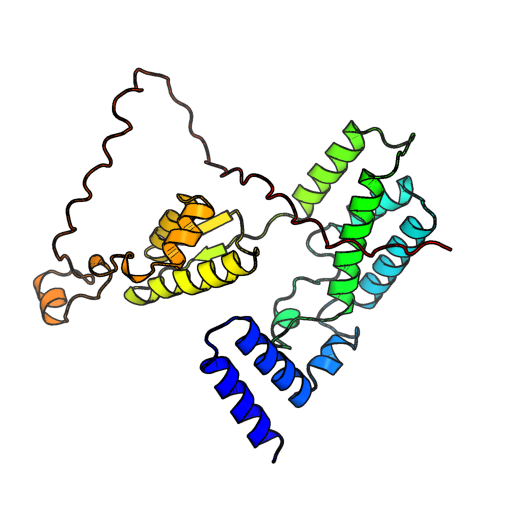0.457 -2.549 3.863 1.00 91.00 90 PRO A N 1
ATOM 729 C CA . PRO A 1 90 ? 10.582 -2.766 2.414 1.00 91.00 90 PRO A CA 1
ATOM 730 C C . PRO A 1 90 ? 10.900 -4.212 2.010 1.00 91.00 90 PRO A C 1
ATOM 732 O O . PRO A 1 90 ? 10.491 -4.669 0.939 1.00 91.00 90 PRO A O 1
ATOM 735 N N . ASP A 1 91 ? 11.588 -4.954 2.877 1.00 93.00 91 ASP A N 1
ATOM 736 C CA . ASP A 1 91 ? 11.969 -6.345 2.628 1.00 93.00 91 ASP A CA 1
ATOM 737 C C . ASP A 1 91 ? 10.743 -7.267 2.529 1.00 93.00 91 ASP A C 1
ATOM 739 O O . ASP A 1 91 ? 10.744 -8.226 1.754 1.00 93.00 91 ASP A O 1
ATOM 743 N N . LEU A 1 92 ? 9.652 -6.941 3.237 1.00 94.25 92 LEU A N 1
ATOM 744 C CA . LEU A 1 92 ? 8.373 -7.656 3.140 1.00 94.25 92 LEU A CA 1
ATOM 745 C C . LEU A 1 92 ? 7.756 -7.545 1.742 1.00 94.25 92 LEU A C 1
ATOM 747 O O . LEU A 1 92 ? 7.035 -8.444 1.313 1.00 94.25 92 LEU A O 1
ATOM 751 N N . TYR A 1 93 ? 8.010 -6.447 1.036 1.00 94.12 93 TYR A N 1
ATOM 752 C CA . TYR A 1 93 ? 7.398 -6.143 -0.261 1.00 94.12 93 TYR A CA 1
ATOM 753 C C . TYR A 1 93 ? 8.315 -6.480 -1.441 1.00 94.12 93 TYR A C 1
ATOM 755 O O . TYR A 1 93 ? 7.913 -6.340 -2.590 1.00 94.12 93 TYR A O 1
ATOM 763 N N . SER A 1 94 ? 9.535 -6.944 -1.158 1.00 93.94 94 SER A N 1
ATOM 764 C CA . SER A 1 94 ? 10.533 -7.313 -2.169 1.00 93.94 94 SER A CA 1
ATOM 765 C C . SER A 1 94 ? 10.643 -8.828 -2.386 1.00 93.94 94 SER A C 1
ATOM 767 O O . SER A 1 94 ? 11.318 -9.263 -3.316 1.00 93.94 94 SER A O 1
ATOM 769 N N . HIS A 1 95 ? 10.006 -9.641 -1.534 1.00 94.69 95 HIS A N 1
ATOM 770 C CA . HIS A 1 95 ? 10.122 -11.102 -1.576 1.00 94.69 95 HIS A CA 1
ATOM 771 C C . HIS A 1 95 ? 9.281 -11.750 -2.685 1.00 94.69 95 HIS A C 1
ATOM 773 O O . HIS A 1 95 ? 9.751 -12.653 -3.373 1.00 94.69 95 HIS A O 1
ATOM 779 N N . ALA A 1 96 ? 8.041 -11.292 -2.857 1.00 96.06 96 ALA A N 1
ATOM 780 C CA . ALA A 1 96 ? 7.121 -11.778 -3.877 1.00 96.06 96 ALA A CA 1
ATOM 781 C C . ALA A 1 96 ? 6.741 -10.636 -4.823 1.00 96.06 96 ALA A C 1
ATOM 783 O O . ALA A 1 96 ? 6.711 -9.472 -4.427 1.00 96.06 96 ALA A O 1
ATOM 784 N N . HIS A 1 97 ? 6.430 -10.961 -6.074 1.00 95.44 97 HIS A N 1
ATOM 785 C CA . HIS A 1 97 ? 6.070 -9.952 -7.066 1.00 95.44 97 HIS A CA 1
ATOM 786 C C . HIS A 1 97 ? 4.641 -9.425 -6.890 1.00 95.44 97 HIS A C 1
ATOM 788 O O . HIS A 1 97 ? 4.368 -8.271 -7.210 1.00 95.44 97 HIS A O 1
ATOM 794 N N . THR A 1 98 ? 3.725 -10.262 -6.396 1.00 94.19 98 THR A N 1
ATOM 795 C CA . THR A 1 98 ? 2.277 -9.976 -6.366 1.00 94.19 98 THR A CA 1
ATOM 796 C C . THR A 1 98 ? 1.716 -9.704 -4.968 1.00 94.19 98 THR A C 1
ATOM 798 O O . THR A 1 98 ? 0.524 -9.896 -4.709 1.00 94.19 98 THR A O 1
ATOM 801 N N . GLY A 1 99 ? 2.566 -9.257 -4.041 1.00 92.75 99 GLY A N 1
ATOM 802 C CA . GLY A 1 99 ? 2.158 -8.778 -2.721 1.00 92.75 99 GLY A CA 1
ATOM 803 C C . GLY A 1 99 ? 3.089 -9.222 -1.598 1.00 92.75 99 GLY A C 1
ATOM 804 O O . GLY A 1 99 ? 4.206 -9.665 -1.830 1.00 92.75 99 GLY A O 1
ATOM 805 N N . THR A 1 100 ? 2.603 -9.117 -0.362 1.00 96.38 100 THR A N 1
ATOM 806 C CA . THR A 1 100 ? 3.343 -9.505 0.848 1.00 96.38 100 THR A CA 1
ATOM 807 C C . THR A 1 100 ? 2.591 -10.573 1.657 1.00 96.38 100 THR A C 1
ATOM 809 O O . THR A 1 100 ? 1.670 -11.220 1.141 1.00 96.38 100 THR A O 1
ATOM 812 N N . LYS A 1 101 ? 2.999 -10.769 2.915 1.00 97.31 101 LYS A N 1
ATOM 813 C CA . LYS A 1 101 ? 2.387 -11.652 3.911 1.00 97.31 101 LYS A CA 1
ATOM 814 C C . LYS A 1 101 ? 0.877 -11.422 4.007 1.00 97.31 101 LYS A C 1
ATOM 816 O O . LYS A 1 101 ? 0.425 -10.302 4.250 1.00 97.31 101 LYS A O 1
ATOM 821 N N . ARG A 1 102 ? 0.091 -12.495 3.883 1.00 97.19 102 ARG A N 1
ATOM 822 C CA . ARG A 1 102 ? -1.382 -12.452 3.944 1.00 97.19 102 ARG A CA 1
ATOM 823 C C . ARG A 1 102 ? -1.902 -11.914 5.270 1.00 97.19 102 ARG A C 1
ATOM 825 O O . ARG A 1 102 ? -2.903 -11.206 5.277 1.00 97.19 102 ARG A O 1
ATOM 832 N N . LEU A 1 103 ? -1.197 -12.193 6.369 1.00 96.81 103 LEU A N 1
ATOM 833 C CA . LEU A 1 103 ? -1.558 -11.690 7.695 1.00 96.81 103 LEU A CA 1
ATOM 834 C C . LEU A 1 103 ? -1.601 -10.154 7.741 1.00 96.81 103 LEU A C 1
ATOM 836 O O . LEU A 1 103 ? -2.502 -9.599 8.361 1.00 96.81 103 LEU A O 1
ATOM 840 N N . ILE A 1 104 ? -0.672 -9.475 7.055 1.00 95.62 104 ILE A N 1
ATOM 841 C CA . ILE A 1 104 ? -0.647 -8.006 6.983 1.00 95.62 104 ILE A CA 1
ATOM 842 C C . ILE A 1 104 ? -1.898 -7.493 6.268 1.00 95.62 104 ILE A C 1
ATOM 844 O O . ILE A 1 104 ? -2.572 -6.604 6.782 1.00 95.62 104 ILE A O 1
ATOM 848 N N . GLY A 1 105 ? -2.245 -8.089 5.122 1.00 95.00 105 GLY A N 1
ATOM 849 C CA . GLY A 1 105 ? -3.467 -7.747 4.387 1.00 95.00 105 GLY A CA 1
ATOM 850 C C . GLY A 1 105 ? -4.726 -7.971 5.226 1.00 95.00 105 GLY A C 1
ATOM 851 O O . GLY A 1 105 ? -5.514 -7.049 5.409 1.00 95.00 105 GLY A O 1
ATOM 852 N N . ALA A 1 106 ? -4.862 -9.154 5.830 1.00 96.88 106 ALA A N 1
ATOM 853 C CA . ALA A 1 106 ? -6.007 -9.495 6.672 1.00 96.88 106 ALA A CA 1
ATOM 854 C C . ALA A 1 106 ? -6.175 -8.545 7.870 1.00 96.88 106 ALA A C 1
ATOM 856 O O . ALA A 1 106 ? -7.304 -8.226 8.242 1.00 96.88 106 ALA A O 1
ATOM 857 N N . TYR A 1 107 ? -5.064 -8.095 8.460 1.00 95.00 107 TYR A N 1
ATOM 858 C CA . TYR A 1 107 ? -5.058 -7.086 9.514 1.00 95.00 107 TYR A CA 1
ATOM 859 C C . TYR A 1 107 ? -5.538 -5.719 9.014 1.00 95.00 107 TYR A C 1
ATOM 861 O O . TYR A 1 107 ? -6.461 -5.158 9.599 1.00 95.00 107 TYR A O 1
ATOM 869 N N . LEU A 1 108 ? -4.965 -5.200 7.923 1.00 93.38 108 LEU A N 1
ATOM 870 C CA . LEU A 1 108 ? -5.345 -3.892 7.375 1.00 93.38 108 LEU A CA 1
ATOM 871 C C . LEU A 1 108 ? -6.814 -3.857 6.935 1.00 93.38 108 LEU A C 1
ATOM 873 O O . LEU A 1 108 ? -7.521 -2.893 7.224 1.00 93.38 108 LEU A O 1
ATOM 877 N N . GLU A 1 109 ? -7.296 -4.931 6.310 1.00 95.75 109 GLU A N 1
ATOM 878 C CA . GLU A 1 109 ? -8.709 -5.076 5.964 1.00 95.75 109 GLU A CA 1
ATOM 879 C C . GLU A 1 109 ? -9.612 -5.112 7.205 1.00 95.75 109 GLU A C 1
ATOM 881 O O . GLU A 1 109 ? -10.716 -4.572 7.190 1.00 95.75 109 GLU A O 1
ATOM 886 N N . GLU A 1 110 ? -9.176 -5.754 8.294 1.00 96.56 110 GLU A N 1
ATOM 887 C CA . GLU A 1 110 ? -9.955 -5.769 9.532 1.00 96.56 110 GLU A CA 1
ATOM 888 C C . GLU A 1 110 ? -10.014 -4.390 10.180 1.00 96.56 110 GLU A C 1
ATOM 890 O O . GLU A 1 110 ? -11.075 -3.994 10.657 1.00 96.56 110 GLU A O 1
ATOM 895 N N . VAL A 1 111 ? -8.910 -3.641 10.156 1.00 93.62 111 VAL A N 1
ATOM 896 C CA . VAL A 1 111 ? -8.891 -2.247 10.605 1.00 93.62 111 VAL A CA 1
ATOM 897 C C . VAL A 1 111 ? -9.888 -1.421 9.789 1.00 93.62 111 VAL A C 1
ATOM 899 O O . VAL A 1 111 ? -10.689 -0.701 10.381 1.00 93.62 111 VAL A O 1
ATOM 902 N N . GLU A 1 112 ? -9.924 -1.566 8.459 1.00 94.12 112 GLU A N 1
ATOM 903 C CA . GLU A 1 112 ? -10.922 -0.887 7.618 1.00 94.12 112 GLU A CA 1
ATOM 904 C C . GLU A 1 112 ? -12.359 -1.278 7.995 1.00 94.12 112 GLU A C 1
ATOM 906 O O . GLU A 1 112 ? -13.200 -0.404 8.230 1.00 94.12 112 GLU A O 1
ATOM 911 N N . ARG A 1 113 ? -12.640 -2.583 8.114 1.00 95.94 113 ARG A N 1
ATOM 912 C CA . ARG A 1 113 ? -13.959 -3.089 8.526 1.00 95.94 113 ARG A CA 1
ATOM 913 C C . ARG A 1 113 ? -14.371 -2.546 9.892 1.00 95.94 113 ARG A C 1
ATOM 915 O O . ARG A 1 113 ? -15.522 -2.159 10.070 1.00 95.94 113 ARG A O 1
ATOM 922 N N . ALA A 1 114 ? -13.447 -2.487 10.845 1.00 94.25 114 ALA A N 1
ATOM 923 C CA . ALA A 1 114 ? -13.689 -1.959 12.179 1.00 94.25 114 ALA A CA 1
ATOM 924 C C . ALA A 1 114 ? -13.976 -0.447 12.162 1.00 94.25 114 ALA A C 1
ATOM 926 O O . ALA A 1 114 ? -14.907 0.003 12.830 1.00 94.25 114 ALA A O 1
ATOM 927 N N . MET A 1 115 ? -13.237 0.335 11.365 1.00 92.88 115 MET A N 1
ATOM 928 C CA . MET A 1 115 ? -13.504 1.768 11.191 1.00 92.88 115 MET A CA 1
ATOM 929 C C . MET A 1 115 ? -14.893 2.003 10.591 1.00 92.88 115 MET A C 1
ATOM 931 O O . MET A 1 115 ? -15.665 2.802 11.119 1.00 92.88 115 MET A O 1
ATOM 935 N N . ARG A 1 116 ? -15.237 1.263 9.530 1.00 94.06 116 ARG A N 1
ATOM 936 C CA . ARG A 1 116 ? -16.557 1.324 8.887 1.00 94.06 116 ARG A CA 1
ATOM 937 C C . ARG A 1 116 ? -17.673 0.955 9.866 1.00 94.06 116 ARG A C 1
ATOM 939 O O . ARG A 1 116 ? -18.653 1.684 9.978 1.00 94.06 116 ARG A O 1
ATOM 946 N N . PHE A 1 117 ? -17.469 -0.099 10.655 1.00 94.12 117 PHE A N 1
ATOM 947 C CA . PHE A 1 117 ? -18.415 -0.532 11.679 1.00 94.12 117 PHE A CA 1
ATOM 948 C C . PHE A 1 117 ? -18.703 0.562 12.721 1.00 94.12 117 PHE A C 1
ATOM 950 O O . PHE A 1 117 ? -19.866 0.806 13.038 1.00 94.12 117 PHE A O 1
ATOM 957 N N . ILE A 1 118 ? -17.675 1.272 13.209 1.00 91.50 118 ILE A N 1
ATOM 958 C CA . ILE A 1 118 ? -17.836 2.404 14.146 1.00 91.50 118 ILE A CA 1
ATOM 959 C C . ILE A 1 118 ? -18.637 3.555 13.521 1.00 91.50 118 ILE A C 1
ATOM 961 O O . ILE A 1 118 ? -19.394 4.232 14.227 1.00 91.50 118 ILE A O 1
ATOM 965 N N . CYS A 1 119 ? -18.461 3.806 12.221 1.00 90.38 119 CYS A N 1
ATOM 966 C CA . CYS A 1 119 ? -19.202 4.838 11.496 1.00 90.38 119 CYS A CA 1
ATOM 967 C C . CYS A 1 119 ? -20.684 4.480 11.327 1.00 90.38 119 CYS A C 1
ATOM 969 O O . CYS A 1 119 ? -21.532 5.358 11.435 1.00 90.38 119 CYS A O 1
ATOM 971 N N . GLU A 1 120 ? -20.988 3.208 11.072 1.00 90.12 120 GLU A N 1
ATOM 972 C CA . GLU A 1 120 ? -22.347 2.728 10.784 1.00 90.12 120 GLU A CA 1
ATOM 973 C C . GLU A 1 120 ? -23.188 2.473 12.042 1.00 90.12 120 GLU A C 1
ATOM 975 O O . GLU A 1 120 ? -24.415 2.476 11.964 1.00 90.12 120 GLU A O 1
ATOM 980 N N . HIS A 1 121 ? -22.552 2.254 13.197 1.00 85.44 121 HIS A N 1
ATOM 981 C CA . HIS A 1 121 ? -23.249 1.901 14.432 1.00 85.44 121 HIS A CA 1
ATOM 982 C C . HIS A 1 121 ? -23.261 3.049 15.433 1.00 85.44 121 HIS A C 1
ATOM 984 O O . HIS A 1 121 ? -22.225 3.629 15.778 1.00 85.44 121 HIS A O 1
ATOM 990 N N . ASP A 1 122 ? -24.443 3.330 15.974 1.00 76.06 122 ASP A N 1
ATOM 991 C CA . ASP A 1 122 ? -24.584 4.291 17.055 1.00 76.06 122 ASP A CA 1
ATOM 992 C C . ASP A 1 122 ? -23.862 3.810 18.307 1.00 76.06 122 ASP A C 1
ATOM 994 O O . ASP A 1 122 ? -23.874 2.642 18.695 1.00 76.06 122 ASP A O 1
ATOM 998 N N . THR A 1 123 ? -23.190 4.749 18.952 1.00 77.69 123 THR A N 1
ATOM 999 C CA . THR A 1 123 ? -22.453 4.490 20.181 1.00 77.69 123 THR A CA 1
ATOM 1000 C C . THR A 1 123 ? -22.830 5.602 21.134 1.00 77.69 123 THR A C 1
ATOM 1002 O O . THR A 1 123 ? -22.232 6.671 21.070 1.00 77.69 123 THR A O 1
ATOM 1005 N N . PRO A 1 124 ? -23.837 5.399 22.000 1.00 77.56 124 PRO A N 1
ATOM 1006 C CA . PRO A 1 124 ? -24.288 6.445 22.917 1.00 77.56 124 PRO A CA 1
ATOM 1007 C C . PRO A 1 124 ? -23.159 6.997 23.797 1.00 77.56 124 PRO A C 1
ATOM 1009 O O . PRO A 1 124 ? -23.193 8.154 24.197 1.00 77.56 124 PRO A O 1
ATOM 1012 N N . SER A 1 125 ? -22.136 6.179 24.065 1.00 75.88 125 SER A N 1
ATOM 1013 C CA . SER A 1 125 ? -20.937 6.559 24.812 1.00 75.88 125 SER A CA 1
ATOM 1014 C C . SER A 1 125 ? -19.861 7.273 23.985 1.00 75.88 125 SER A C 1
ATOM 1016 O O . SER A 1 125 ? -18.826 7.603 24.548 1.00 75.88 125 SER A O 1
ATOM 1018 N N . LEU A 1 126 ? -20.046 7.450 22.671 1.00 80.25 126 LEU A N 1
ATOM 1019 C CA . LEU A 1 126 ? -19.084 8.091 21.772 1.00 80.25 126 LEU A CA 1
ATOM 1020 C C . LEU A 1 126 ? -19.827 8.993 20.764 1.00 80.25 126 LEU A C 1
ATOM 1022 O O . LEU A 1 126 ? -20.195 8.534 19.675 1.00 80.25 126 LEU A O 1
ATOM 1026 N N . PRO A 1 127 ? -20.083 10.265 21.126 1.00 86.38 127 PRO A N 1
ATOM 1027 C CA . PRO A 1 127 ? -20.766 11.232 20.268 1.00 86.38 127 PRO A CA 1
ATOM 1028 C C . PRO A 1 127 ? -20.068 11.429 18.916 1.00 86.38 127 PRO A C 1
ATOM 1030 O O . PRO A 1 127 ? -18.862 11.225 18.789 1.00 86.38 127 PRO A O 1
ATOM 1033 N N . LEU A 1 128 ? -20.813 11.898 17.907 1.00 88.56 128 LEU A N 1
ATOM 1034 C CA . LEU A 1 128 ? -20.303 12.095 16.541 1.00 88.56 128 LEU A CA 1
ATOM 1035 C C . LEU A 1 128 ? -19.041 12.974 16.479 1.00 88.56 128 LEU A C 1
ATOM 1037 O O . LEU A 1 128 ? -18.112 12.653 15.743 1.00 88.56 128 LEU A O 1
ATOM 1041 N N . GLU A 1 129 ? -19.000 14.056 17.257 1.00 89.75 129 GLU A N 1
ATOM 1042 C CA . GLU A 1 129 ? -17.843 14.958 17.316 1.00 89.75 129 GLU A CA 1
ATOM 1043 C C . GLU A 1 129 ? -16.588 14.227 17.814 1.00 89.75 129 GLU A C 1
ATOM 1045 O O . GLU A 1 129 ? -15.519 14.337 17.219 1.00 89.75 129 GLU A O 1
ATOM 1050 N N . GLU A 1 130 ? -16.727 13.400 18.852 1.00 87.31 130 GLU A N 1
ATOM 1051 C CA . GLU A 1 130 ? -15.621 12.610 19.394 1.00 87.31 130 GLU A CA 1
ATOM 1052 C C . GLU A 1 130 ? -15.190 11.507 18.414 1.00 87.31 130 GLU A C 1
ATOM 1054 O O . GLU A 1 130 ? -13.996 11.288 18.215 1.00 87.31 130 GLU A O 1
ATOM 1059 N N . LYS A 1 131 ? -16.142 10.863 17.716 1.00 88.38 131 LYS A N 1
ATOM 1060 C CA . LYS A 1 131 ? -15.830 9.929 16.617 1.00 88.38 131 LYS A CA 1
ATOM 1061 C C . LYS A 1 131 ? -14.979 10.608 15.543 1.00 88.38 131 LYS A C 1
ATOM 1063 O O . LYS A 1 131 ? -13.952 10.063 15.142 1.00 88.38 131 LYS A O 1
ATOM 1068 N N . LEU A 1 132 ? -15.387 11.796 15.093 1.00 90.81 132 LEU A N 1
ATOM 1069 C CA . LEU A 1 132 ? -14.676 12.551 14.063 1.00 90.81 132 LEU A CA 1
ATOM 1070 C C . LEU A 1 132 ? -13.261 12.928 14.516 1.00 90.81 132 LEU A C 1
ATOM 1072 O O . LEU A 1 132 ? -12.307 12.699 13.772 1.00 90.81 132 LEU A O 1
ATOM 1076 N N . GLN A 1 133 ? -13.115 13.451 15.735 1.00 90.25 133 GLN A N 1
ATOM 1077 C CA . GLN A 1 133 ? -11.812 13.795 16.309 1.00 90.25 133 GLN A CA 1
ATOM 1078 C C . GLN A 1 133 ? -10.898 12.569 16.407 1.00 90.25 133 GLN A C 1
ATOM 1080 O O . GLN A 1 133 ? -9.733 12.631 16.011 1.00 90.25 133 GLN A O 1
ATOM 1085 N N . ASN A 1 134 ? -11.436 11.426 16.838 1.00 87.31 134 ASN A N 1
ATOM 1086 C CA . ASN A 1 134 ? -10.687 10.176 16.920 1.00 87.31 134 ASN A CA 1
ATOM 1087 C C . ASN A 1 134 ? -10.179 9.717 15.546 1.00 87.31 134 ASN A C 1
ATOM 1089 O O . ASN A 1 134 ? -9.018 9.319 15.435 1.00 87.31 134 ASN A O 1
ATOM 1093 N N . PHE A 1 135 ? -10.995 9.819 14.491 1.00 90.19 135 PHE A N 1
ATOM 1094 C CA . PHE A 1 135 ? -10.566 9.486 13.128 1.00 90.19 135 PHE A CA 1
ATOM 1095 C C . PHE A 1 135 ? -9.556 10.481 12.556 1.00 90.19 135 PHE A C 1
ATOM 1097 O O . PHE A 1 135 ? -8.607 10.067 11.893 1.00 90.19 135 PHE A O 1
ATOM 1104 N N . GLN A 1 136 ? -9.708 11.777 12.829 1.00 91.00 136 GLN A N 1
ATOM 1105 C CA . GLN A 1 136 ? -8.728 12.785 12.416 1.00 91.00 136 GLN A CA 1
ATOM 1106 C C . GLN A 1 136 ? -7.370 12.544 13.081 1.00 91.00 136 GLN A C 1
ATOM 1108 O O . GLN A 1 136 ? -6.338 12.584 12.407 1.00 91.00 136 GLN A O 1
ATOM 1113 N N . GLN A 1 137 ? -7.365 12.231 14.379 1.00 88.38 137 GLN A N 1
ATOM 1114 C CA . GLN A 1 137 ? -6.147 11.890 15.106 1.00 88.38 137 GLN A CA 1
ATOM 1115 C C . GLN A 1 137 ? -5.519 10.600 14.573 1.00 88.38 137 GLN A C 1
ATOM 1117 O O . GLN A 1 137 ? -4.309 10.546 14.354 1.00 88.38 137 GLN A O 1
ATOM 1122 N N . ALA A 1 138 ? -6.332 9.575 14.317 1.00 88.25 138 ALA A N 1
ATOM 1123 C CA . ALA A 1 138 ? -5.867 8.323 13.739 1.00 88.25 138 ALA A CA 1
ATOM 1124 C C . ALA A 1 138 ? -5.238 8.529 12.350 1.00 88.25 138 ALA A C 1
ATOM 1126 O O . ALA A 1 138 ? -4.138 8.042 12.096 1.00 88.25 138 ALA A O 1
ATOM 1127 N N . ALA A 1 139 ? -5.878 9.319 11.483 1.00 88.38 139 ALA A N 1
ATOM 1128 C CA . ALA A 1 139 ? -5.345 9.676 10.171 1.00 88.38 139 ALA A CA 1
ATOM 1129 C C . ALA A 1 139 ? -4.027 10.463 10.275 1.00 88.38 139 ALA A C 1
ATOM 1131 O O . ALA A 1 139 ? -3.097 10.216 9.508 1.00 88.38 139 ALA A O 1
ATOM 1132 N N . HIS A 1 140 ? -3.915 11.381 11.241 1.00 87.56 140 HIS A N 1
ATOM 1133 C CA . HIS A 1 140 ? -2.676 12.117 11.495 1.00 87.56 140 HIS A CA 1
ATOM 1134 C C . HIS A 1 140 ? -1.533 11.190 11.940 1.00 87.56 140 HIS A C 1
ATOM 1136 O O . HIS A 1 140 ? -0.420 11.283 11.417 1.00 87.56 140 HIS A O 1
ATOM 1142 N N . ASN A 1 141 ? -1.816 10.267 12.865 1.00 86.38 141 ASN A N 1
ATOM 1143 C CA . ASN A 1 141 ? -0.837 9.324 13.408 1.00 86.38 141 ASN A CA 1
ATOM 1144 C C . ASN A 1 141 ? -0.352 8.328 12.346 1.00 86.38 141 ASN A C 1
ATOM 1146 O O . ASN A 1 141 ? 0.857 8.122 12.195 1.00 86.38 141 ASN A O 1
ATOM 1150 N N . PHE A 1 142 ? -1.287 7.753 11.586 1.00 86.12 142 PHE A N 1
ATOM 1151 C CA . PHE A 1 142 ? -0.989 6.826 10.497 1.00 86.12 142 PHE A CA 1
ATOM 1152 C C . PHE A 1 142 ? -0.204 7.525 9.379 1.00 86.12 142 PHE A C 1
ATOM 1154 O O . PHE A 1 142 ? 0.809 7.023 8.886 1.00 86.12 142 PHE A O 1
ATOM 1161 N N . GLY A 1 143 ? -0.613 8.754 9.057 1.00 87.12 143 GLY A N 1
ATOM 1162 C CA . GLY A 1 143 ? -0.022 9.586 8.024 1.00 87.12 143 GLY A CA 1
ATOM 1163 C C . GLY A 1 143 ? -0.472 9.239 6.615 1.00 87.12 143 GLY A C 1
ATOM 1164 O O . GLY A 1 143 ? -1.391 8.459 6.392 1.00 87.12 143 GLY A O 1
ATOM 1165 N N . GLY A 1 144 ? 0.208 9.852 5.647 1.00 86.38 144 GLY A N 1
ATOM 1166 C CA . GLY A 1 144 ? -0.014 9.617 4.226 1.00 86.38 144 GLY A CA 1
ATOM 1167 C C . GLY A 1 144 ? 1.267 9.210 3.514 1.00 86.38 144 GLY A C 1
ATOM 1168 O O . GLY A 1 144 ? 2.377 9.531 3.947 1.00 86.38 144 GLY A O 1
ATOM 1169 N N . THR A 1 145 ? 1.098 8.513 2.398 1.00 90.38 145 THR A N 1
ATOM 1170 C CA . THR A 1 145 ? 2.171 8.236 1.446 1.00 90.38 145 THR A CA 1
ATOM 1171 C C . THR A 1 145 ? 2.494 9.488 0.636 1.00 90.38 145 THR A C 1
ATOM 1173 O O . THR A 1 145 ? 1.598 10.263 0.300 1.00 90.38 145 THR A O 1
ATOM 1176 N N . ALA A 1 146 ? 3.761 9.656 0.265 1.00 93.88 146 ALA A N 1
ATOM 1177 C CA . ALA A 1 146 ? 4.194 10.675 -0.681 1.00 93.88 146 ALA A CA 1
ATOM 1178 C C . ALA A 1 146 ? 5.024 10.031 -1.795 1.00 93.88 146 ALA A C 1
ATOM 1180 O O . ALA A 1 146 ? 5.814 9.123 -1.535 1.00 93.88 146 ALA A O 1
ATOM 1181 N N . LEU A 1 147 ? 4.859 10.511 -3.027 1.00 96.00 147 LEU A N 1
ATOM 1182 C CA . LEU A 1 147 ? 5.661 10.094 -4.173 1.00 96.00 147 LEU A CA 1
ATOM 1183 C C . LEU A 1 147 ? 6.768 11.122 -4.423 1.00 96.00 147 LEU A C 1
ATOM 1185 O O . LEU A 1 147 ? 6.488 12.298 -4.651 1.00 96.00 147 LEU A O 1
ATOM 1189 N N . ILE A 1 148 ? 8.025 10.679 -4.390 1.00 95.69 148 ILE A N 1
ATOM 1190 C CA . ILE A 1 148 ? 9.192 11.540 -4.614 1.00 95.69 148 ILE A CA 1
ATOM 1191 C C . ILE A 1 148 ? 9.843 11.166 -5.945 1.00 95.69 148 ILE A C 1
ATOM 1193 O O . ILE A 1 148 ? 10.430 10.096 -6.090 1.00 95.69 148 ILE A O 1
ATOM 1197 N N . LEU A 1 149 ? 9.754 12.072 -6.914 1.00 94.56 149 LEU A N 1
ATOM 1198 C CA . LEU A 1 149 ? 10.287 11.911 -8.261 1.00 94.56 149 LEU A CA 1
ATOM 1199 C C . LEU A 1 149 ? 11.689 12.516 -8.336 1.00 94.56 149 LEU A C 1
ATOM 1201 O O . LEU A 1 149 ? 11.876 13.737 -8.366 1.00 94.56 149 LEU A O 1
ATOM 1205 N N . SER A 1 150 ? 12.699 11.656 -8.354 1.00 92.00 150 SER A N 1
ATOM 1206 C CA . SER A 1 150 ? 14.090 12.088 -8.463 1.00 92.00 150 SER A CA 1
ATOM 1207 C C . SER A 1 150 ? 14.377 12.774 -9.803 1.00 92.00 150 SER A C 1
ATOM 1209 O O . SER A 1 150 ? 13.721 12.538 -10.820 1.00 92.00 150 SER A O 1
ATOM 1211 N N . GLY A 1 151 ? 15.397 13.632 -9.810 1.00 85.00 151 GLY A N 1
ATOM 1212 C CA . GLY A 1 151 ? 15.953 14.141 -11.055 1.00 85.00 151 GLY A CA 1
ATOM 1213 C C . GLY A 1 151 ? 16.666 13.035 -11.834 1.00 85.00 151 GLY A C 1
ATOM 1214 O O . GLY A 1 151 ? 17.245 12.114 -11.269 1.00 85.00 151 GLY A O 1
ATOM 1215 N N . GLY A 1 152 ? 16.652 13.164 -13.148 1.00 75.19 152 GLY A N 1
ATOM 1216 C CA . GLY A 1 152 ? 17.366 12.325 -14.102 1.00 75.19 152 GLY A CA 1
ATOM 1217 C C . GLY A 1 152 ? 17.145 12.973 -15.455 1.00 75.19 152 GLY A C 1
ATOM 1218 O O . GLY A 1 152 ? 16.041 13.447 -15.669 1.00 75.19 152 GLY A O 1
ATOM 1219 N N . LEU A 1 153 ? 18.179 13.083 -16.293 1.00 77.69 153 LEU A N 1
ATOM 1220 C CA . LEU A 1 153 ? 18.207 13.883 -17.533 1.00 77.69 153 LEU A CA 1
ATOM 1221 C C . LEU A 1 153 ? 17.049 13.554 -18.511 1.00 77.69 153 LEU A C 1
ATOM 1223 O O . LEU A 1 153 ? 15.884 13.783 -18.226 1.00 77.69 153 LEU A O 1
ATOM 1227 N N . ALA A 1 154 ? 17.311 12.980 -19.684 1.00 72.06 154 ALA A N 1
ATOM 1228 C CA . ALA A 1 154 ? 16.210 12.547 -20.549 1.00 72.06 154 ALA A CA 1
ATOM 1229 C C . ALA A 1 154 ? 15.393 11.402 -19.908 1.00 72.06 154 ALA A C 1
ATOM 1231 O O . ALA A 1 154 ? 14.199 11.270 -20.155 1.00 72.06 154 ALA A O 1
ATOM 1232 N N . PHE A 1 155 ? 16.011 10.611 -19.022 1.00 78.19 155 PHE A N 1
ATOM 1233 C CA . PHE A 1 155 ? 15.374 9.472 -18.352 1.00 78.19 155 PHE A CA 1
ATOM 1234 C C . PHE A 1 155 ? 14.297 9.853 -17.329 1.00 78.19 155 PHE A C 1
ATOM 1236 O O . PHE A 1 155 ? 13.509 8.996 -16.938 1.00 78.19 155 PHE A O 1
ATOM 1243 N N . GLY A 1 156 ? 14.213 11.124 -16.917 1.00 79.00 156 GLY A N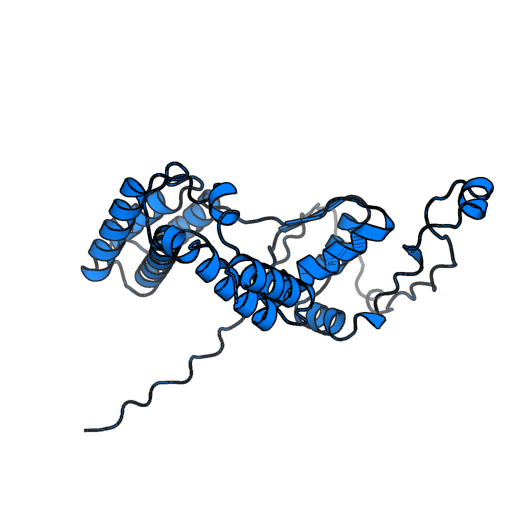 1
ATOM 1244 C CA . GLY A 1 156 ? 13.162 11.580 -16.006 1.00 79.00 156 GLY A CA 1
ATOM 1245 C C . GLY A 1 156 ? 11.747 11.428 -16.576 1.00 79.00 156 GLY A C 1
ATOM 1246 O O . GLY A 1 156 ? 10.788 11.417 -15.810 1.00 79.00 156 GLY A O 1
ATOM 1247 N N . ILE A 1 157 ? 11.602 11.243 -17.896 1.00 81.06 157 ILE A N 1
ATOM 1248 C CA . ILE A 1 157 ? 10.305 10.971 -18.529 1.00 81.06 157 ILE A CA 1
ATOM 1249 C C . ILE A 1 157 ? 9.690 9.637 -18.079 1.00 81.06 157 ILE A C 1
ATOM 1251 O O . ILE A 1 157 ? 8.469 9.508 -18.078 1.00 81.06 157 ILE A O 1
ATOM 1255 N N . TYR A 1 158 ? 10.493 8.666 -17.626 1.00 86.81 158 TYR A N 1
ATOM 1256 C CA . TYR A 1 158 ? 9.980 7.376 -17.148 1.00 86.81 158 TYR A CA 1
ATOM 1257 C C . TYR A 1 158 ? 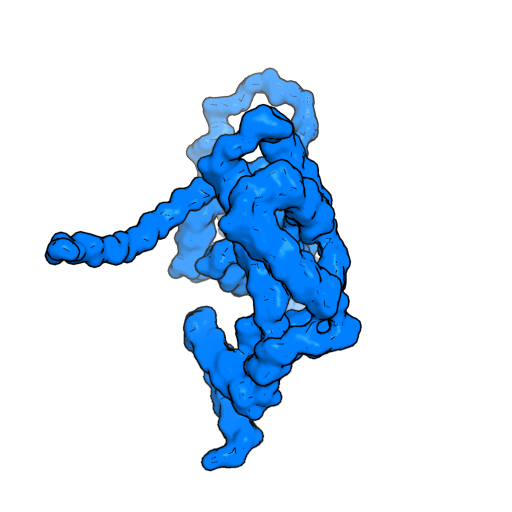9.105 7.496 -15.899 1.00 86.81 158 TYR A C 1
ATOM 1259 O O . TYR A 1 158 ? 8.241 6.646 -15.678 1.00 86.81 158 TYR A O 1
ATOM 1267 N N . HIS A 1 159 ? 9.243 8.584 -15.134 1.00 92.62 159 HIS A N 1
ATOM 1268 C CA . HIS A 1 159 ? 8.333 8.887 -14.028 1.00 92.62 159 HIS A CA 1
ATOM 1269 C C . HIS A 1 159 ? 6.871 8.984 -14.487 1.00 92.62 159 HIS A C 1
ATOM 1271 O O . HIS A 1 159 ? 5.982 8.628 -13.721 1.00 92.62 159 HIS A O 1
ATOM 1277 N N . MET A 1 160 ? 6.604 9.368 -15.744 1.00 90.75 160 MET A N 1
ATOM 1278 C CA . MET A 1 160 ? 5.245 9.362 -16.305 1.00 90.75 160 MET A CA 1
ATOM 1279 C C . MET A 1 160 ? 4.626 7.962 -16.322 1.00 90.75 160 MET A C 1
ATOM 1281 O O . MET A 1 160 ? 3.439 7.824 -16.046 1.00 90.75 160 MET A O 1
ATOM 1285 N N . GLY A 1 161 ? 5.420 6.926 -16.610 1.00 90.38 161 GLY A N 1
ATOM 1286 C CA . GLY A 1 161 ? 4.952 5.539 -16.597 1.00 90.38 161 GLY A CA 1
ATOM 1287 C C . GLY A 1 161 ? 4.590 5.070 -15.189 1.00 90.38 161 GLY A C 1
ATOM 1288 O O . GLY A 1 161 ? 3.545 4.456 -14.996 1.00 90.38 161 GLY A O 1
ATOM 1289 N N . VAL A 1 162 ? 5.406 5.434 -14.192 1.00 92.44 162 VAL A N 1
ATOM 1290 C CA . VAL A 1 162 ? 5.129 5.138 -12.775 1.00 92.44 162 VAL A CA 1
ATOM 1291 C C . VAL A 1 162 ? 3.839 5.821 -12.321 1.00 92.44 162 VAL A C 1
ATOM 1293 O O . VAL A 1 162 ? 2.984 5.179 -11.719 1.00 92.44 162 VAL A O 1
ATOM 1296 N N . ILE A 1 163 ? 3.664 7.105 -12.649 1.00 94.69 163 ILE A N 1
ATOM 1297 C CA . ILE A 1 163 ? 2.446 7.851 -12.308 1.00 94.69 163 ILE A CA 1
ATOM 1298 C C . ILE A 1 163 ? 1.230 7.246 -12.992 1.00 94.69 163 ILE A C 1
ATOM 1300 O O . ILE A 1 163 ? 0.219 7.054 -12.326 1.00 94.69 163 ILE A O 1
ATOM 1304 N N . LYS A 1 164 ? 1.326 6.918 -14.286 1.00 92.62 164 LYS A N 1
ATOM 1305 C CA . LYS A 1 164 ? 0.245 6.264 -15.027 1.00 92.62 164 LYS A CA 1
ATOM 1306 C C . LYS A 1 164 ? -0.178 4.969 -14.340 1.00 92.62 164 LYS A C 1
ATOM 1308 O O . LYS A 1 164 ? -1.353 4.819 -14.035 1.00 92.62 164 LYS A O 1
ATOM 1313 N N . ALA A 1 165 ? 0.773 4.083 -14.038 1.00 91.50 165 ALA A N 1
ATOM 1314 C CA . ALA A 1 165 ? 0.488 2.804 -13.393 1.00 91.50 165 ALA A CA 1
ATOM 1315 C C . ALA A 1 165 ? -0.176 2.986 -12.017 1.00 91.50 165 ALA A C 1
ATOM 1317 O O . ALA A 1 165 ? -1.196 2.361 -11.734 1.00 91.50 165 ALA A O 1
ATOM 1318 N N . LEU A 1 166 ? 0.353 3.885 -11.178 1.00 94.19 166 LEU A N 1
ATOM 1319 C CA . LEU A 1 166 ? -0.248 4.195 -9.878 1.00 94.19 166 LEU A CA 1
ATOM 1320 C C . LEU A 1 166 ? -1.644 4.809 -10.027 1.00 94.19 166 LEU A C 1
ATOM 1322 O O . LEU A 1 166 ? -2.548 4.471 -9.270 1.00 94.19 166 LEU A O 1
ATOM 1326 N N . TRP A 1 167 ? -1.843 5.700 -10.994 1.00 95.12 167 TRP A N 1
ATOM 1327 C CA . TRP A 1 167 ? -3.123 6.358 -11.236 1.00 95.12 167 TRP A CA 1
ATOM 1328 C C . TRP A 1 167 ? -4.190 5.383 -11.753 1.00 95.12 167 TRP A C 1
ATOM 1330 O O . TRP A 1 167 ? -5.306 5.386 -11.233 1.00 95.12 167 TRP A O 1
ATOM 1340 N N . GLU A 1 168 ? -3.844 4.508 -12.703 1.00 92.44 168 GLU A N 1
ATOM 1341 C CA . GLU A 1 168 ? -4.738 3.468 -13.238 1.00 92.44 168 GLU A CA 1
ATOM 1342 C C . GLU A 1 168 ? -5.223 2.523 -12.134 1.00 92.44 168 GLU A C 1
ATOM 1344 O O . GLU A 1 168 ? -6.398 2.162 -12.101 1.00 92.44 168 GLU A O 1
ATOM 1349 N N . GLN A 1 169 ? -4.345 2.203 -11.180 1.00 92.06 169 GLN A N 1
ATOM 1350 C CA . GLN A 1 169 ? -4.661 1.357 -10.029 1.00 92.06 169 GLN A CA 1
ATOM 1351 C C . GLN A 1 169 ? -5.261 2.125 -8.839 1.00 92.06 169 GLN A C 1
ATOM 1353 O O . GLN A 1 169 ? -5.515 1.533 -7.795 1.00 92.06 169 GLN A O 1
ATOM 1358 N N . ARG A 1 170 ? -5.514 3.437 -8.970 1.00 93.62 170 ARG A N 1
ATOM 1359 C CA . ARG A 1 170 ? -6.023 4.315 -7.891 1.00 93.62 170 ARG A CA 1
ATOM 1360 C C . ARG A 1 170 ? -5.124 4.361 -6.643 1.00 93.62 170 ARG A C 1
ATOM 1362 O O . ARG A 1 170 ? -5.602 4.553 -5.531 1.00 93.62 170 ARG A O 1
ATOM 1369 N N . LEU A 1 171 ? -3.816 4.230 -6.843 1.00 94.44 171 LEU A N 1
ATOM 1370 C CA . LEU A 1 171 ? -2.772 4.245 -5.813 1.00 94.44 171 LEU A CA 1
ATOM 1371 C C . LEU A 1 171 ? -1.885 5.499 -5.862 1.00 94.44 171 LEU A C 1
ATOM 1373 O O . LEU A 1 171 ? -0.924 5.594 -5.099 1.00 94.44 171 LEU A O 1
ATOM 1377 N N . LEU A 1 172 ? -2.151 6.452 -6.764 1.00 95.88 172 LEU A N 1
ATOM 1378 C CA . LEU A 1 172 ? -1.349 7.673 -6.876 1.00 95.88 172 LEU A CA 1
ATOM 1379 C C . LEU A 1 172 ? -1.475 8.526 -5.593 1.00 95.88 172 LEU A C 1
ATOM 1381 O O . LEU A 1 172 ? -2.582 8.966 -5.275 1.00 95.88 172 LEU A O 1
ATOM 1385 N N . PRO A 1 173 ? -0.372 8.802 -4.866 1.00 94.62 173 PRO A N 1
ATOM 1386 C CA . PRO A 1 173 ? -0.435 9.592 -3.640 1.00 94.62 173 PRO A CA 1
ATOM 1387 C C . PRO A 1 173 ? -0.844 11.048 -3.884 1.00 94.62 173 PRO A C 1
ATOM 1389 O O . PRO A 1 173 ? -0.480 11.648 -4.892 1.00 94.62 173 PRO A O 1
ATOM 1392 N N . THR A 1 174 ? -1.519 11.653 -2.905 1.00 91.25 174 THR A N 1
ATOM 1393 C CA . THR A 1 174 ? -1.947 13.065 -2.959 1.00 91.25 174 THR A CA 1
ATOM 1394 C C . THR A 1 174 ? -0.794 14.054 -2.797 1.00 91.25 174 THR A C 1
ATOM 1396 O O . THR A 1 174 ? -0.896 15.209 -3.210 1.00 91.25 174 THR A O 1
ATOM 1399 N N . VAL A 1 175 ? 0.313 13.612 -2.198 1.00 95.06 175 VAL A N 1
ATOM 1400 C CA . VAL A 1 175 ? 1.534 14.401 -2.042 1.00 95.06 175 VAL A CA 1
ATOM 1401 C C . VAL A 1 175 ? 2.568 13.892 -3.038 1.00 95.06 175 VAL A C 1
ATOM 1403 O O . VAL A 1 175 ? 3.101 12.794 -2.885 1.00 95.06 175 VAL A O 1
ATOM 1406 N N . ILE A 1 176 ? 2.871 14.708 -4.046 1.00 96.56 176 ILE A N 1
ATOM 1407 C CA . ILE A 1 176 ? 3.904 14.424 -5.044 1.00 96.56 176 ILE A CA 1
ATOM 1408 C C . ILE A 1 176 ? 4.940 15.544 -4.994 1.00 96.56 176 ILE A C 1
ATOM 1410 O O . ILE A 1 176 ? 4.603 16.725 -5.063 1.00 96.56 176 ILE A O 1
ATOM 1414 N N . SER A 1 177 ? 6.209 15.169 -4.881 1.00 95.94 177 SER A N 1
ATOM 1415 C CA . SER A 1 177 ? 7.348 16.083 -4.911 1.00 95.94 177 SER A CA 1
ATOM 1416 C C . SER A 1 177 ? 8.333 15.636 -5.979 1.00 95.94 177 SER A C 1
ATOM 1418 O O . SER A 1 177 ? 8.406 14.453 -6.307 1.00 95.94 177 SER A O 1
ATOM 1420 N N . GLY A 1 178 ? 9.115 16.562 -6.522 1.00 94.81 178 GLY A N 1
ATOM 1421 C CA . GLY A 1 178 ? 10.127 16.207 -7.501 1.00 94.81 178 GLY A CA 1
ATOM 1422 C C . GLY A 1 178 ? 11.277 17.194 -7.592 1.00 94.81 178 GLY A C 1
ATOM 1423 O O . GLY A 1 178 ? 11.179 18.336 -7.148 1.00 94.81 178 GLY A O 1
ATOM 1424 N N . SER A 1 179 ? 12.376 16.739 -8.194 1.00 94.25 179 SER A N 1
ATOM 1425 C CA . SER A 1 179 ? 13.567 17.549 -8.472 1.00 94.25 179 SER A CA 1
ATOM 1426 C C . SER A 1 179 ? 13.910 17.515 -9.961 1.00 94.25 179 SER A C 1
ATOM 1428 O O . SER A 1 179 ? 13.816 16.464 -10.594 1.00 94.25 179 SER A O 1
ATOM 1430 N N . SER A 1 180 ? 14.312 18.655 -10.538 1.00 91.69 180 SER A N 1
ATOM 1431 C CA . SER A 1 180 ? 14.645 18.787 -11.966 1.00 91.69 180 SER A CA 1
ATOM 1432 C C . SER A 1 180 ? 13.524 18.220 -12.861 1.00 91.69 180 SER A C 1
ATOM 1434 O O . SER A 1 180 ? 12.387 18.677 -12.787 1.00 91.69 180 SER A O 1
ATOM 1436 N N . MET A 1 181 ? 13.798 17.195 -13.664 1.00 89.06 181 MET A N 1
ATOM 1437 C CA . MET A 1 181 ? 12.798 16.511 -14.487 1.00 89.06 181 MET A CA 1
ATOM 1438 C C . MET A 1 181 ? 11.651 15.893 -13.691 1.00 89.06 181 MET A C 1
ATOM 1440 O O . MET A 1 181 ? 10.500 15.971 -14.118 1.00 89.06 181 MET A O 1
ATOM 1444 N N . GLY A 1 182 ? 11.934 15.351 -12.506 1.00 91.75 182 GLY A N 1
ATOM 1445 C CA . GLY A 1 182 ? 10.893 14.884 -11.598 1.00 91.75 182 GLY A CA 1
ATOM 1446 C C . GLY A 1 182 ? 9.973 16.019 -11.144 1.00 91.75 182 GLY A C 1
ATOM 1447 O O . GLY A 1 182 ? 8.778 15.798 -10.990 1.00 91.75 182 GLY A O 1
ATOM 1448 N N . ALA A 1 183 ? 10.483 17.250 -11.002 1.00 92.88 183 ALA A N 1
ATOM 1449 C CA . ALA A 1 183 ? 9.659 18.417 -10.671 1.00 92.88 183 ALA A CA 1
ATOM 1450 C C . ALA A 1 183 ? 8.734 18.812 -11.831 1.00 92.88 183 ALA A C 1
ATOM 1452 O O . ALA A 1 183 ? 7.588 19.181 -11.596 1.00 92.88 183 ALA A O 1
ATOM 1453 N N . ILE A 1 184 ? 9.204 18.697 -13.079 1.00 90.56 184 ILE A N 1
ATOM 1454 C CA . ILE A 1 184 ? 8.378 18.931 -14.274 1.00 90.56 184 ILE A CA 1
ATOM 1455 C C . ILE A 1 184 ? 7.243 17.906 -14.329 1.00 90.56 184 ILE A C 1
ATOM 1457 O O . ILE A 1 184 ? 6.083 18.285 -14.474 1.00 90.56 184 ILE A O 1
ATOM 1461 N N . VAL A 1 185 ? 7.559 16.620 -14.162 1.00 92.12 185 VAL A N 1
ATOM 1462 C CA . VAL A 1 185 ? 6.562 15.540 -14.151 1.00 92.12 185 VAL A CA 1
ATOM 1463 C C . VAL A 1 185 ? 5.574 15.702 -12.986 1.00 92.12 185 VAL A C 1
ATOM 1465 O O . VAL A 1 185 ? 4.362 15.575 -13.184 1.00 92.12 185 VAL A O 1
ATOM 1468 N N . ALA A 1 186 ? 6.060 16.055 -11.792 1.00 94.25 186 ALA A N 1
ATOM 1469 C CA . ALA A 1 186 ? 5.210 16.371 -10.646 1.00 94.25 186 ALA A CA 1
ATOM 1470 C C . ALA A 1 186 ? 4.284 17.557 -10.952 1.00 94.25 186 ALA A C 1
ATOM 1472 O O . ALA A 1 186 ? 3.085 17.460 -10.727 1.00 94.25 186 ALA A O 1
ATOM 1473 N N . ALA A 1 187 ? 4.799 18.648 -11.527 1.00 93.31 187 ALA A N 1
ATOM 1474 C CA . ALA A 1 187 ? 3.997 19.816 -11.887 1.00 93.31 187 ALA A CA 1
ATOM 1475 C C . ALA A 1 187 ? 2.930 19.481 -12.938 1.00 93.31 187 ALA A C 1
ATOM 1477 O O . ALA A 1 187 ? 1.778 19.885 -12.794 1.00 93.31 187 ALA A O 1
ATOM 1478 N N . VAL A 1 188 ? 3.281 18.702 -13.967 1.00 91.50 188 VAL A N 1
ATOM 1479 C CA . VAL A 1 188 ? 2.329 18.205 -14.973 1.00 91.50 188 VAL A CA 1
ATOM 1480 C C . VAL A 1 188 ? 1.205 17.417 -14.304 1.00 91.50 188 VAL A C 1
ATOM 1482 O O . VAL A 1 188 ? 0.038 17.643 -14.618 1.00 91.50 188 VAL A O 1
ATOM 1485 N N . THR A 1 189 ? 1.544 16.547 -13.359 1.00 93.81 189 THR A N 1
ATOM 1486 C CA . THR A 1 189 ? 0.577 15.681 -12.678 1.00 93.81 189 THR A CA 1
ATOM 1487 C C . THR A 1 189 ? -0.306 16.468 -11.709 1.00 93.81 189 THR A C 1
ATOM 1489 O O . THR A 1 189 ? -1.527 16.414 -11.800 1.00 93.81 189 THR A O 1
ATOM 1492 N N . CYS A 1 190 ? 0.294 17.271 -10.829 1.00 94.88 190 CYS A N 1
ATOM 1493 C CA . CYS A 1 190 ? -0.402 17.995 -9.763 1.00 94.88 190 CYS A CA 1
ATOM 1494 C C . CYS A 1 190 ? -1.277 19.160 -10.253 1.00 94.88 190 CYS A C 1
ATOM 1496 O O . CYS A 1 190 ? -2.094 19.662 -9.486 1.00 94.88 190 CYS A O 1
ATOM 1498 N N . THR A 1 191 ? -1.105 19.616 -11.499 1.00 94.12 191 THR A N 1
ATOM 1499 C CA . THR A 1 191 ? -1.912 20.697 -12.104 1.00 94.12 191 THR A CA 1
ATOM 1500 C C . THR A 1 191 ? -3.109 20.190 -12.907 1.00 94.12 191 THR A C 1
ATOM 1502 O O . THR A 1 191 ? -3.797 20.994 -13.532 1.00 94.12 191 THR A O 1
ATOM 1505 N N . ARG A 1 192 ? -3.356 18.875 -12.914 1.00 93.12 192 ARG A N 1
ATOM 1506 C CA . ARG A 1 192 ? -4.421 18.238 -13.692 1.00 93.12 192 ARG A CA 1
ATOM 1507 C C . ARG A 1 192 ? -5.444 17.566 -12.790 1.00 93.12 192 ARG A C 1
ATOM 1509 O O . ARG A 1 192 ? -5.121 17.018 -11.739 1.00 93.12 192 ARG A O 1
ATOM 1516 N N . THR A 1 193 ? -6.686 17.596 -13.242 1.00 94.81 193 THR A N 1
ATOM 1517 C CA . THR A 1 193 ? -7.764 16.751 -12.736 1.00 94.81 193 THR A CA 1
ATOM 1518 C C . THR A 1 193 ? -7.609 15.319 -13.240 1.00 94.81 193 THR A C 1
ATOM 1520 O O . THR A 1 193 ? -6.889 15.042 -14.198 1.00 94.81 193 THR A O 1
ATOM 1523 N N . ASP A 1 194 ? -8.355 14.402 -12.638 1.00 92.94 194 ASP A N 1
ATOM 1524 C CA . ASP A 1 194 ? -8.378 13.003 -13.056 1.00 92.94 194 ASP A CA 1
ATOM 1525 C C . ASP A 1 194 ? -8.800 12.801 -14.513 1.00 92.94 194 ASP A C 1
ATOM 1527 O O . ASP A 1 194 ? -8.227 11.967 -15.207 1.00 92.94 194 ASP A O 1
ATOM 1531 N N . ALA A 1 195 ? -9.766 13.585 -14.996 1.00 94.50 195 ALA A N 1
ATOM 1532 C CA . ALA A 1 195 ? -10.196 13.533 -16.389 1.00 94.50 195 ALA A CA 1
ATOM 1533 C C . ALA A 1 195 ? -9.097 14.030 -17.342 1.00 94.50 195 ALA A C 1
ATOM 1535 O O . ALA A 1 195 ? -8.883 13.455 -18.405 1.00 94.50 195 ALA A O 1
ATOM 1536 N N . GLU A 1 196 ? -8.359 15.070 -16.949 1.00 93.94 196 GLU A N 1
ATOM 1537 C CA . GLU A 1 196 ? -7.233 15.583 -17.733 1.00 93.94 196 GLU A CA 1
ATOM 1538 C C . GLU A 1 196 ? -6.029 14.635 -17.713 1.00 93.94 196 GLU A C 1
ATOM 1540 O O . GLU A 1 196 ? -5.312 14.551 -18.709 1.00 93.94 196 GLU A O 1
ATOM 1545 N N . LEU A 1 197 ? -5.801 13.910 -16.612 1.00 93.56 197 LEU A N 1
ATOM 1546 C CA . LEU A 1 197 ? -4.810 12.832 -16.551 1.00 93.56 197 LEU A CA 1
ATOM 1547 C C . LEU A 1 197 ? -5.215 11.651 -17.438 1.00 93.56 197 LEU A C 1
ATOM 1549 O O . LEU A 1 197 ? -4.373 11.137 -18.169 1.00 93.56 197 LEU A O 1
ATOM 1553 N N . ALA A 1 198 ? -6.494 11.267 -17.437 1.00 93.75 198 ALA A N 1
ATOM 1554 C CA . ALA A 1 198 ? -7.011 10.232 -18.329 1.00 93.75 198 ALA A CA 1
ATOM 1555 C C . ALA A 1 198 ? -6.765 10.591 -19.803 1.00 93.75 198 ALA A C 1
ATOM 1557 O O . ALA A 1 198 ? -6.207 9.791 -20.550 1.00 93.75 198 ALA A O 1
ATOM 1558 N N . GLU A 1 199 ? -7.103 11.822 -20.196 1.00 92.94 199 GLU A N 1
ATOM 1559 C CA . GLU A 1 199 ? -6.863 12.336 -21.548 1.00 92.94 199 GLU A CA 1
ATOM 1560 C C . GLU A 1 199 ? -5.365 12.370 -21.892 1.00 92.94 199 GLU A C 1
ATOM 1562 O O . GLU A 1 199 ? -4.965 12.000 -22.996 1.00 92.94 199 GLU A O 1
ATOM 1567 N N . LEU A 1 200 ? -4.518 12.783 -20.941 1.00 91.19 200 LEU A N 1
ATOM 1568 C CA . LEU A 1 200 ? -3.063 12.806 -21.106 1.00 91.19 200 LEU A CA 1
ATOM 1569 C C . LEU A 1 200 ? -2.497 11.405 -21.378 1.00 91.19 200 LEU A C 1
ATOM 1571 O O . LEU A 1 200 ? -1.637 11.256 -22.243 1.00 91.19 200 LEU A O 1
ATOM 1575 N N . PHE A 1 201 ? -2.959 10.391 -20.644 1.00 91.38 201 PHE A N 1
ATOM 1576 C CA . PHE A 1 201 ? -2.481 9.014 -20.789 1.00 91.38 201 PHE A CA 1
ATOM 1577 C C . PHE A 1 201 ? -3.096 8.273 -21.977 1.00 91.38 201 PHE A C 1
ATOM 1579 O O . PHE A 1 201 ? -2.461 7.352 -22.489 1.00 91.38 201 PHE A O 1
ATOM 1586 N N . ALA A 1 202 ? -4.285 8.674 -22.432 1.00 90.06 202 ALA A N 1
ATOM 1587 C CA . ALA A 1 202 ? -4.887 8.177 -23.668 1.00 90.06 202 ALA A CA 1
ATOM 1588 C C . ALA A 1 202 ? -4.165 8.701 -24.920 1.00 90.06 202 ALA A C 1
ATOM 1590 O O . ALA A 1 202 ? -4.136 8.018 -25.942 1.00 90.06 202 ALA A O 1
ATOM 1591 N N . HIS A 1 203 ? -3.562 9.890 -24.822 1.00 88.00 203 HIS A N 1
ATOM 1592 C CA . HIS A 1 203 ? -2.890 10.576 -25.924 1.00 88.00 203 HIS A CA 1
ATOM 1593 C C . HIS A 1 203 ? -1.442 10.967 -25.581 1.00 88.00 203 HIS A C 1
ATOM 1595 O O . HIS A 1 203 ? -1.100 12.160 -25.585 1.00 88.00 203 HIS A O 1
ATOM 1601 N N . PRO A 1 204 ? -0.561 9.993 -25.274 1.00 81.25 204 PRO A N 1
ATOM 1602 C CA . PRO A 1 204 ? 0.820 10.269 -24.879 1.00 81.25 204 PRO A CA 1
ATOM 1603 C C . PRO A 1 204 ? 1.619 10.998 -25.970 1.00 81.25 204 PRO A C 1
ATOM 1605 O O . PRO A 1 204 ? 2.552 11.734 -25.656 1.00 81.25 204 PRO A O 1
ATOM 1608 N N . GLU A 1 205 ? 1.234 10.870 -27.241 1.00 79.25 205 GLU A N 1
ATOM 1609 C CA . GLU A 1 205 ? 1.813 11.594 -28.376 1.00 79.25 205 GLU A CA 1
ATOM 1610 C C . GLU A 1 205 ? 1.680 13.120 -28.270 1.00 79.25 205 GLU A C 1
ATOM 1612 O O . GLU A 1 205 ? 2.439 13.854 -28.901 1.00 79.25 205 GLU A O 1
ATOM 1617 N N . ARG A 1 206 ? 0.742 13.619 -27.454 1.00 77.69 206 ARG A N 1
ATOM 1618 C CA . ARG A 1 206 ? 0.561 15.057 -27.200 1.00 77.69 206 ARG A CA 1
ATOM 1619 C C . ARG A 1 206 ? 1.546 15.606 -26.167 1.00 77.69 206 ARG A C 1
ATOM 1621 O O . ARG A 1 206 ? 1.593 16.816 -25.939 1.00 77.69 206 ARG A O 1
ATOM 1628 N N . ILE A 1 207 ? 2.335 14.743 -25.526 1.00 76.06 207 ILE A N 1
ATOM 1629 C CA . ILE A 1 207 ? 3.393 15.155 -24.607 1.00 76.06 207 ILE A CA 1
ATOM 1630 C C . ILE A 1 207 ? 4.614 15.559 -25.438 1.00 76.06 207 ILE A C 1
ATOM 1632 O O . ILE A 1 207 ? 5.415 14.728 -25.860 1.00 76.06 207 ILE A O 1
ATOM 1636 N N . HIS A 1 208 ? 4.772 16.863 -25.664 1.00 73.06 208 HIS A N 1
ATOM 1637 C CA . HIS A 1 208 ? 5.932 17.411 -26.367 1.00 73.06 208 HIS A CA 1
ATOM 1638 C C . HIS A 1 208 ? 7.208 17.270 -25.523 1.00 73.06 208 HIS A C 1
ATOM 1640 O O . HIS A 1 208 ? 7.513 18.111 -24.678 1.00 73.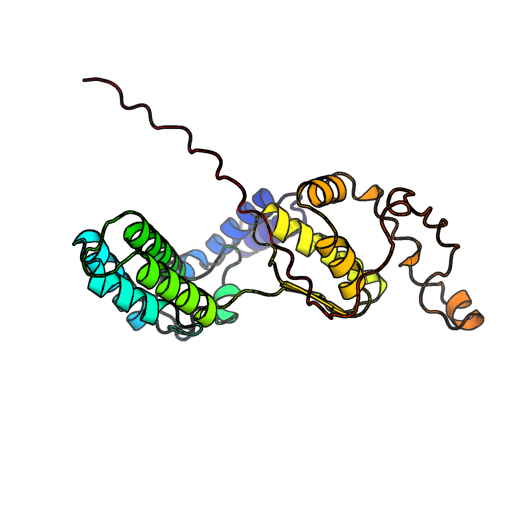06 208 HIS A O 1
ATOM 1646 N N . VAL A 1 209 ? 7.972 16.203 -25.765 1.00 69.94 209 VAL A N 1
ATOM 1647 C CA . VAL A 1 209 ? 9.249 15.919 -25.083 1.00 69.94 209 VAL A CA 1
ATOM 1648 C C . VAL A 1 209 ? 10.477 16.431 -25.842 1.00 69.94 209 VAL A C 1
ATOM 1650 O O . VAL A 1 209 ? 11.608 16.163 -25.447 1.00 69.94 209 VAL A O 1
ATOM 1653 N N . ASP A 1 210 ? 10.294 17.172 -26.936 1.00 65.56 210 ASP A N 1
ATOM 1654 C CA . ASP A 1 210 ? 11.401 17.601 -27.801 1.00 65.56 210 ASP A CA 1
ATOM 1655 C C . ASP A 1 210 ? 12.413 18.502 -27.085 1.00 65.56 210 ASP A C 1
ATOM 1657 O O . ASP A 1 210 ? 13.619 18.335 -27.264 1.00 65.56 210 ASP A O 1
ATOM 1661 N N . ALA A 1 211 ? 11.936 19.369 -26.187 1.00 60.94 211 ALA A N 1
ATOM 1662 C CA . ALA A 1 211 ? 12.777 20.210 -25.331 1.00 60.94 211 ALA A CA 1
ATOM 1663 C C . ALA A 1 211 ? 13.564 19.417 -24.262 1.00 60.94 211 ALA A C 1
ATOM 1665 O O . ALA A 1 211 ? 14.422 19.971 -23.577 1.00 60.94 211 ALA A O 1
ATOM 1666 N N . LEU A 1 212 ? 13.266 18.123 -24.094 1.00 64.25 212 LEU A N 1
ATOM 1667 C CA . LEU A 1 212 ? 13.863 17.237 -23.089 1.00 64.25 212 LEU A CA 1
ATOM 1668 C C . LEU A 1 212 ? 14.930 16.301 -23.683 1.00 64.25 212 LEU A C 1
ATOM 1670 O O . LEU A 1 212 ? 15.581 15.555 -22.948 1.00 64.25 212 LEU A O 1
ATOM 1674 N N . LYS A 1 213 ? 15.130 16.331 -25.008 1.00 65.06 213 LYS A N 1
ATOM 1675 C CA . LYS A 1 213 ? 16.177 15.560 -25.691 1.00 65.06 213 LYS A CA 1
ATOM 1676 C C . LYS A 1 213 ? 17.556 16.129 -25.336 1.00 65.06 213 LYS A C 1
ATOM 1678 O O . LYS A 1 213 ? 17.740 17.346 -25.302 1.00 65.06 213 LYS A O 1
ATOM 1683 N N . LEU A 1 214 ? 18.534 15.253 -25.086 1.00 60.66 214 LEU A N 1
ATOM 1684 C CA . LEU A 1 214 ? 19.927 15.684 -24.934 1.00 60.66 214 LEU A CA 1
ATOM 1685 C C . LEU A 1 214 ? 20.404 16.350 -26.227 1.00 60.66 214 LEU A C 1
ATOM 1687 O O . LEU A 1 214 ? 20.142 15.848 -27.321 1.00 60.66 214 LEU A O 1
ATOM 1691 N N . ALA A 1 215 ? 21.110 17.468 -26.078 1.00 61.94 215 ALA A N 1
ATOM 1692 C CA . ALA A 1 215 ? 21.798 18.101 -27.192 1.00 61.94 215 ALA A CA 1
ATOM 1693 C C . ALA A 1 215 ? 22.912 17.174 -27.707 1.00 61.94 215 ALA A C 1
ATOM 1695 O O . ALA A 1 215 ? 23.487 16.383 -26.951 1.00 61.94 215 ALA A O 1
ATOM 1696 N N . SER A 1 216 ? 23.223 17.248 -28.999 1.00 66.31 216 SER A N 1
ATOM 1697 C CA . SER A 1 216 ? 24.321 16.465 -29.567 1.00 66.31 216 SER A CA 1
ATOM 1698 C C . SER A 1 216 ? 25.667 16.873 -28.941 1.00 66.31 216 SER A C 1
ATOM 1700 O O . SER A 1 216 ? 25.822 18.015 -28.500 1.00 66.31 216 SER A O 1
ATOM 1702 N N . PRO A 1 217 ? 26.692 15.997 -28.926 1.00 68.56 217 PRO A N 1
ATOM 1703 C CA . PRO A 1 217 ? 28.001 16.338 -28.361 1.00 68.56 217 PRO A CA 1
ATOM 1704 C C . PRO A 1 217 ? 28.609 17.626 -28.943 1.00 68.56 217 PRO A C 1
ATOM 1706 O O . PRO A 1 217 ? 29.220 18.406 -28.216 1.00 68.56 217 PRO A O 1
ATOM 1709 N N . ALA A 1 218 ? 28.392 17.887 -30.236 1.00 70.44 218 ALA A N 1
ATOM 1710 C CA . ALA A 1 218 ? 28.838 19.109 -30.903 1.00 70.44 218 ALA A CA 1
ATOM 1711 C C . ALA A 1 218 ? 28.105 20.366 -30.391 1.00 70.44 218 ALA A C 1
ATOM 1713 O O . ALA A 1 218 ? 28.731 21.407 -30.192 1.00 70.44 218 ALA A O 1
ATOM 1714 N N . GLU A 1 219 ? 26.799 20.270 -30.136 1.00 63.69 219 GLU A N 1
ATOM 1715 C CA . GLU A 1 219 ? 25.984 21.356 -29.576 1.00 63.69 219 GLU A CA 1
ATOM 1716 C C . GLU A 1 219 ? 26.302 21.605 -28.101 1.00 63.69 219 GLU A C 1
ATOM 1718 O O . GLU A 1 219 ? 26.382 22.756 -27.684 1.00 63.69 219 GLU A O 1
ATOM 1723 N N . ILE A 1 220 ? 26.580 20.557 -27.320 1.00 68.44 220 ILE A N 1
ATOM 1724 C CA . ILE A 1 220 ? 27.008 20.694 -25.921 1.00 68.44 220 ILE A CA 1
ATOM 1725 C C . ILE A 1 220 ? 28.336 21.456 -25.843 1.00 68.44 220 ILE A C 1
ATOM 1727 O O . ILE A 1 220 ? 28.482 22.362 -25.025 1.00 68.44 220 ILE A O 1
ATOM 1731 N N . ILE A 1 221 ? 29.298 21.127 -26.709 1.00 71.88 221 ILE A N 1
ATOM 1732 C CA . ILE A 1 221 ? 30.604 21.802 -26.749 1.00 71.88 221 ILE A CA 1
ATOM 1733 C C . ILE A 1 221 ? 30.452 23.259 -27.210 1.00 71.88 221 ILE A C 1
ATOM 1735 O O . ILE A 1 221 ? 31.099 24.151 -26.660 1.00 71.88 221 ILE A O 1
ATOM 1739 N N . ARG A 1 222 ? 29.582 23.507 -28.195 1.00 69.75 222 ARG A N 1
ATOM 1740 C CA . ARG A 1 222 ? 29.376 24.829 -28.798 1.00 69.75 222 ARG A CA 1
ATOM 1741 C C . ARG A 1 222 ? 28.533 25.770 -27.933 1.00 69.75 222 ARG A C 1
ATOM 1743 O O . ARG A 1 222 ? 28.863 26.947 -27.835 1.00 69.75 222 ARG A O 1
ATOM 1750 N N . GLU A 1 223 ? 27.461 25.276 -27.319 1.00 68.56 223 GLU A N 1
ATOM 1751 C CA . GLU A 1 223 ? 26.492 26.085 -26.566 1.00 68.56 223 GLU A CA 1
ATOM 1752 C C . GLU A 1 223 ? 26.622 25.957 -25.043 1.00 68.56 223 GLU A C 1
ATOM 1754 O O . GLU A 1 223 ? 25.974 26.710 -24.317 1.00 68.56 223 GLU A O 1
ATOM 1759 N N . ARG A 1 224 ? 27.436 25.015 -24.538 1.00 63.22 224 ARG A N 1
ATOM 1760 C CA . ARG A 1 224 ? 27.522 24.651 -23.107 1.00 63.22 224 ARG A CA 1
ATOM 1761 C C . ARG A 1 224 ? 26.165 24.299 -22.479 1.00 63.22 224 ARG A C 1
ATOM 1763 O O . ARG A 1 224 ? 25.975 24.452 -21.273 1.00 63.22 224 ARG A O 1
ATOM 1770 N N . LYS A 1 225 ? 25.218 23.810 -23.283 1.00 61.53 225 LYS A N 1
ATOM 1771 C CA . LYS A 1 225 ? 23.885 23.370 -22.848 1.00 61.53 225 LYS A CA 1
ATOM 1772 C C . LYS A 1 225 ? 23.751 21.868 -23.051 1.00 61.53 225 LYS A C 1
ATOM 1774 O O . LYS A 1 225 ? 24.054 21.369 -24.124 1.00 61.53 225 LYS A O 1
ATOM 1779 N N . LEU A 1 226 ? 23.282 21.160 -22.023 1.00 58.16 226 LEU A N 1
ATOM 1780 C CA . LEU A 1 226 ? 23.090 19.702 -22.056 1.00 58.16 226 LEU A CA 1
ATOM 1781 C C . LEU A 1 226 ? 21.767 19.273 -22.716 1.00 58.16 226 LEU A C 1
ATOM 1783 O O . LEU A 1 226 ? 21.640 18.132 -23.154 1.00 58.16 226 LEU A O 1
ATOM 1787 N N . LEU A 1 227 ? 20.789 20.175 -22.779 1.00 61.03 227 LEU A N 1
ATOM 1788 C CA . LEU A 1 227 ? 19.453 19.931 -23.323 1.00 61.03 227 LEU A CA 1
ATOM 1789 C C . LEU A 1 227 ? 19.257 20.719 -24.615 1.00 61.03 227 LEU A C 1
ATOM 1791 O O . LEU A 1 227 ? 19.785 21.826 -24.755 1.00 61.03 227 LEU A O 1
ATOM 1795 N N . ASN A 1 228 ? 18.498 20.137 -25.540 1.00 59.47 228 ASN A N 1
ATOM 1796 C CA . ASN A 1 228 ? 18.206 20.748 -26.825 1.00 59.47 228 ASN A CA 1
ATOM 1797 C C . ASN A 1 228 ? 17.363 22.021 -26.623 1.00 59.47 228 ASN A C 1
ATOM 1799 O O . ASN A 1 228 ? 16.305 21.997 -26.000 1.00 59.47 228 ASN A O 1
ATOM 1803 N N . SER A 1 229 ? 17.859 23.144 -27.137 1.00 53.66 229 SER A N 1
ATOM 1804 C CA . SER A 1 229 ? 17.262 24.478 -27.008 1.00 53.66 229 SER A CA 1
ATOM 1805 C C . SER A 1 229 ? 16.333 24.830 -28.175 1.00 53.66 229 SER A C 1
ATOM 1807 O O . SER A 1 229 ? 15.984 26.001 -28.336 1.00 53.66 229 SER A O 1
ATOM 1809 N N . SER A 1 230 ? 15.941 23.831 -28.982 1.00 50.06 230 SER A N 1
ATOM 1810 C CA . SER A 1 230 ? 14.995 23.986 -30.095 1.00 50.06 230 SER A CA 1
ATOM 1811 C C . SER A 1 230 ? 13.817 24.866 -29.668 1.00 50.06 230 SER A C 1
ATOM 1813 O O . SER A 1 230 ? 13.334 24.698 -28.543 1.00 50.06 230 SER A O 1
ATOM 1815 N N . PRO A 1 231 ? 13.386 25.825 -30.513 1.00 43.22 231 PRO A N 1
ATOM 1816 C CA . PRO A 1 231 ? 12.471 26.877 -30.103 1.00 43.22 231 PRO A CA 1
ATOM 1817 C C . PRO A 1 231 ? 11.245 26.227 -29.486 1.00 43.22 231 PRO A C 1
ATOM 1819 O O . PRO A 1 231 ? 10.525 25.480 -30.147 1.00 43.22 231 PRO A O 1
ATOM 1822 N N . THR A 1 232 ? 11.045 26.482 -28.194 1.00 43.97 232 THR A N 1
ATOM 1823 C CA . THR A 1 232 ? 9.803 26.168 -27.511 1.00 43.97 232 THR A CA 1
ATOM 1824 C C . THR A 1 232 ? 8.694 26.713 -28.396 1.00 43.97 232 THR A C 1
ATOM 1826 O O . THR A 1 232 ? 8.626 27.923 -28.621 1.00 43.97 232 THR A O 1
ATOM 1829 N N . HIS A 1 233 ? 7.867 25.831 -28.970 1.00 44.41 233 HIS A N 1
ATOM 1830 C CA . HIS A 1 233 ? 6.630 26.268 -29.601 1.00 44.41 233 HIS A CA 1
ATOM 1831 C C . HIS A 1 233 ? 5.970 27.198 -28.596 1.00 44.41 233 HIS A C 1
ATOM 1833 O O . HIS A 1 233 ? 5.746 26.788 -27.454 1.00 44.41 233 HIS A O 1
ATOM 1839 N N . ALA A 1 234 ? 5.814 28.468 -28.981 1.00 35.97 234 ALA A N 1
ATOM 1840 C CA . ALA A 1 234 ? 5.329 29.511 -28.100 1.00 35.97 234 ALA A CA 1
ATOM 1841 C C . ALA A 1 234 ? 4.126 28.952 -27.348 1.00 35.97 234 ALA A C 1
ATOM 1843 O O . ALA A 1 234 ? 3.136 28.567 -27.975 1.00 35.97 234 ALA A O 1
ATOM 1844 N N . VAL A 1 235 ? 4.249 28.831 -26.024 1.00 40.00 235 VAL A N 1
ATOM 1845 C CA . VAL A 1 235 ? 3.121 28.492 -25.167 1.00 40.00 235 VAL A CA 1
ATOM 1846 C C . VAL A 1 235 ? 2.140 29.628 -25.386 1.00 40.00 235 VAL A C 1
ATOM 1848 O O . VAL A 1 235 ? 2.305 30.707 -24.820 1.00 40.00 235 VAL A O 1
ATOM 1851 N N . GLN A 1 236 ? 1.180 29.438 -26.293 1.00 32.53 236 GLN A N 1
ATOM 1852 C CA . GLN A 1 236 ? 0.099 30.388 -26.455 1.00 32.53 236 GLN A CA 1
ATOM 1853 C C . GLN A 1 236 ? -0.603 30.409 -25.101 1.00 32.53 236 GLN A C 1
ATOM 1855 O O . GLN A 1 236 ? -1.084 29.358 -24.659 1.00 32.53 236 GLN A O 1
ATOM 1860 N N . PRO A 1 237 ? -0.620 31.550 -24.394 1.00 32.38 237 PRO A N 1
ATOM 1861 C CA . PRO A 1 237 ? -1.374 31.629 -23.165 1.00 32.38 237 PRO A CA 1
ATOM 1862 C C . PRO A 1 237 ? -2.813 31.280 -23.533 1.00 32.38 237 PRO A C 1
ATOM 1864 O O . PRO A 1 237 ? -3.404 31.919 -24.404 1.00 32.38 237 PRO A O 1
ATOM 1867 N N . ARG A 1 238 ? -3.374 30.235 -22.912 1.00 36.38 238 ARG A N 1
ATOM 1868 C CA . ARG A 1 238 ? -4.817 30.004 -22.973 1.00 36.38 238 ARG A CA 1
ATOM 1869 C C . ARG A 1 238 ? -5.462 31.241 -22.354 1.00 36.38 238 ARG A C 1
ATOM 1871 O O . ARG A 1 238 ? -5.501 31.398 -21.137 1.00 36.38 238 ARG A O 1
ATOM 1878 N N . SER A 1 239 ? -5.899 32.159 -23.206 1.00 39.09 239 SER A N 1
ATOM 1879 C CA . SER A 1 239 ? -6.546 33.410 -22.846 1.00 39.09 239 SER A CA 1
ATOM 1880 C C . SER A 1 239 ? -7.923 33.112 -22.260 1.00 39.09 239 SER A C 1
ATOM 1882 O O . SER A 1 239 ? -8.921 33.157 -22.971 1.00 39.09 239 SER A O 1
ATOM 1884 N N . ARG A 1 240 ? -7.983 32.761 -20.972 1.00 39.28 240 ARG A N 1
ATOM 1885 C CA . ARG A 1 240 ? -9.221 32.763 -20.175 1.00 39.28 240 ARG A CA 1
ATOM 1886 C C . ARG A 1 240 ? -8.979 33.033 -18.684 1.00 39.28 240 ARG A C 1
ATOM 1888 O O . ARG A 1 240 ? -9.645 32.468 -17.830 1.00 39.28 240 ARG A O 1
ATOM 1895 N N . ALA A 1 241 ? -8.036 33.920 -18.367 1.00 34.25 241 ALA A N 1
ATOM 1896 C CA . ALA A 1 241 ? -7.824 34.388 -16.991 1.00 34.25 241 ALA A CA 1
ATOM 1897 C C . ALA A 1 241 ? -7.396 35.867 -16.900 1.00 34.25 241 ALA A C 1
ATOM 1899 O O . ALA A 1 241 ? -6.716 36.255 -15.957 1.00 34.25 241 ALA A O 1
ATOM 1900 N N . ALA A 1 242 ? -7.763 36.699 -17.883 1.00 29.66 242 ALA A N 1
ATOM 1901 C CA . ALA A 1 242 ? -7.445 38.133 -17.870 1.00 29.66 242 ALA A CA 1
ATOM 1902 C C . ALA A 1 242 ? -8.592 39.024 -17.350 1.00 29.66 242 ALA A C 1
ATOM 1904 O O . ALA A 1 242 ? -8.427 40.234 -17.273 1.00 29.66 242 ALA A O 1
ATOM 1905 N N . GLU A 1 243 ? -9.732 38.454 -16.951 1.00 31.09 243 GLU A N 1
ATOM 1906 C CA . GLU A 1 243 ? -10.920 39.221 -16.540 1.00 31.09 243 GLU A CA 1
ATOM 1907 C C . GLU A 1 243 ? -11.371 38.902 -15.107 1.00 31.09 243 GLU A C 1
ATOM 1909 O O . GLU A 1 243 ? -12.553 38.732 -14.832 1.00 31.09 243 GLU A O 1
ATOM 1914 N N . ALA A 1 244 ? -10.428 38.786 -14.166 1.00 33.91 244 ALA A N 1
ATOM 1915 C CA . ALA A 1 244 ? -10.772 38.699 -12.743 1.00 33.91 244 ALA A CA 1
ATOM 1916 C C . ALA A 1 244 ? -9.601 39.043 -11.807 1.00 33.91 244 ALA A C 1
ATOM 1918 O O . ALA A 1 244 ? -9.343 38.302 -10.865 1.00 33.91 244 ALA A O 1
ATOM 1919 N N . LEU A 1 245 ? -8.857 40.133 -12.036 1.00 31.70 245 LEU A N 1
ATOM 1920 C CA . LEU A 1 245 ? -7.862 40.581 -11.051 1.00 31.70 245 LEU A CA 1
ATOM 1921 C C . LEU A 1 245 ? -7.848 42.106 -10.874 1.00 31.70 245 LEU A C 1
ATOM 1923 O O . LEU A 1 245 ? -7.177 42.838 -11.593 1.00 31.70 245 LEU A O 1
ATOM 1927 N N . HIS A 1 246 ? -8.549 42.546 -9.829 1.00 27.98 246 HIS A N 1
ATOM 1928 C CA . HIS A 1 246 ? -8.194 43.682 -8.971 1.00 27.98 246 HIS A CA 1
ATOM 1929 C C . HIS A 1 246 ? -8.417 43.246 -7.499 1.00 27.98 246 HIS A C 1
ATOM 1931 O O . HIS A 1 246 ? -9.065 42.226 -7.265 1.00 27.98 246 HIS A O 1
ATOM 1937 N N . PRO A 1 247 ? -7.787 43.884 -6.497 1.00 43.28 247 PRO A N 1
ATOM 1938 C CA . PRO A 1 247 ? -6.666 43.280 -5.793 1.00 43.28 247 PRO A CA 1
ATOM 1939 C C . PRO A 1 247 ? -7.004 42.920 -4.338 1.00 43.28 247 PRO A C 1
ATOM 1941 O O . PRO A 1 247 ? -7.453 43.758 -3.564 1.00 43.28 247 PRO A O 1
ATOM 1944 N N . LEU A 1 248 ? -6.672 41.698 -3.935 1.00 28.41 248 LEU A N 1
ATOM 1945 C CA . LEU A 1 248 ? -6.441 41.304 -2.543 1.00 28.41 248 LEU A CA 1
ATOM 1946 C C . LEU A 1 248 ? -5.162 40.457 -2.606 1.00 28.41 248 LEU A C 1
ATOM 1948 O O . LEU A 1 248 ? -5.110 39.463 -3.314 1.00 28.41 248 LEU A O 1
ATOM 1952 N N . GLY A 1 249 ? -4.016 40.915 -2.113 1.00 24.78 249 GLY A N 1
ATOM 1953 C CA . GLY A 1 249 ? -3.781 41.162 -0.698 1.00 24.78 249 GLY A CA 1
ATOM 1954 C C . GLY A 1 249 ? -3.098 39.919 -0.123 1.00 24.78 249 GLY A C 1
ATOM 1955 O O . GLY A 1 249 ? -3.733 38.885 0.016 1.00 24.78 249 GLY A O 1
ATOM 1956 N N . ARG A 1 250 ? -1.784 40.025 0.126 1.00 36.88 250 ARG A N 1
ATOM 1957 C CA . ARG A 1 250 ? -0.899 39.073 0.830 1.00 36.88 250 ARG A CA 1
ATOM 1958 C C . ARG A 1 250 ? -1.607 37.950 1.617 1.00 36.88 250 ARG A C 1
ATOM 1960 O O . ARG A 1 250 ? -2.211 38.236 2.643 1.00 36.88 250 ARG A O 1
ATOM 1967 N N . ALA A 1 251 ? -1.335 36.696 1.256 1.00 26.89 251 ALA A N 1
ATOM 1968 C CA . ALA A 1 251 ? -1.136 35.581 2.190 1.00 26.89 251 ALA A CA 1
ATOM 1969 C C . ALA A 1 251 ? -0.543 34.386 1.424 1.00 26.89 251 ALA A C 1
ATOM 1971 O O . ALA A 1 251 ? -1.056 34.001 0.376 1.00 26.89 251 ALA A O 1
ATOM 1972 N N . GLY A 1 252 ? 0.564 33.825 1.916 1.00 38.25 252 GLY A N 1
ATOM 1973 C CA . GLY A 1 252 ? 1.112 32.580 1.385 1.00 38.25 252 GLY A CA 1
ATOM 1974 C C . GLY A 1 252 ? 0.171 31.415 1.679 1.00 38.25 252 GLY A C 1
ATOM 1975 O O . GLY A 1 252 ? -0.401 31.350 2.762 1.00 38.25 252 GLY A O 1
ATOM 1976 N N . HIS A 1 253 ? 0.032 30.488 0.736 1.00 28.34 253 HIS A N 1
ATOM 1977 C CA . HIS A 1 253 ? -0.691 29.245 0.969 1.00 28.34 253 HIS A CA 1
ATOM 1978 C C . HIS A 1 253 ? -0.014 28.081 0.246 1.00 28.34 253 HIS A C 1
ATOM 1980 O O . HIS A 1 253 ? 0.157 28.101 -0.972 1.00 28.34 253 HIS A O 1
ATOM 1986 N N . LEU A 1 254 ? 0.344 27.051 1.025 1.00 31.42 254 LEU A N 1
ATOM 1987 C CA . LEU A 1 254 ? 0.472 25.685 0.532 1.00 31.42 254 LEU A CA 1
ATOM 1988 C C . LEU A 1 254 ? -0.833 25.324 -0.188 1.00 31.42 254 LEU A C 1
ATOM 1990 O O . LEU A 1 254 ? -1.898 25.304 0.432 1.00 31.42 254 LEU A O 1
ATOM 1994 N N . ALA A 1 255 ? -0.752 25.029 -1.481 1.00 28.80 255 ALA A N 1
ATOM 1995 C CA . ALA A 1 255 ? -1.871 24.480 -2.228 1.00 28.80 255 ALA A CA 1
ATOM 1996 C C . ALA A 1 255 ? -2.003 22.986 -1.894 1.00 28.80 255 ALA A C 1
ATOM 1998 O O . ALA A 1 255 ? -1.386 22.133 -2.528 1.00 28.80 255 ALA A O 1
ATOM 1999 N N . ALA A 1 256 ? -2.788 22.670 -0.864 1.00 31.36 256 ALA A N 1
ATOM 2000 C CA . ALA A 1 256 ? -3.303 21.322 -0.666 1.00 31.36 256 ALA A CA 1
ATOM 2001 C C . ALA A 1 256 ? -4.390 21.076 -1.721 1.00 31.36 256 ALA A C 1
ATOM 2003 O O . ALA A 1 256 ? -5.471 21.666 -1.659 1.00 31.36 256 ALA A O 1
ATOM 2004 N N . ASN A 1 257 ? -4.086 20.239 -2.712 1.00 37.41 257 ASN A N 1
ATOM 2005 C CA . ASN A 1 257 ? -5.044 19.841 -3.734 1.00 37.41 257 ASN A CA 1
ATOM 2006 C C . ASN A 1 257 ? -6.094 18.930 -3.075 1.00 37.41 257 ASN A C 1
ATOM 2008 O O . ASN A 1 257 ? -5.800 17.793 -2.707 1.00 37.41 257 ASN A O 1
ATOM 2012 N N . ARG A 1 258 ? -7.307 19.444 -2.834 1.00 31.69 258 ARG A N 1
ATOM 2013 C CA . ARG A 1 258 ? -8.412 18.639 -2.295 1.00 31.69 258 ARG A CA 1
ATOM 2014 C C . ARG A 1 258 ? -8.984 17.794 -3.430 1.00 31.69 258 ARG A C 1
ATOM 2016 O O . ARG A 1 258 ? -9.798 18.282 -4.209 1.00 31.69 258 ARG A O 1
ATOM 2023 N N . HIS A 1 259 ? -8.571 16.534 -3.522 1.00 41.53 259 HIS A N 1
ATOM 2024 C CA . HIS A 1 259 ? -9.292 15.558 -4.332 1.00 41.53 259 HIS A CA 1
ATOM 2025 C C . HIS A 1 259 ? -10.688 15.336 -3.741 1.00 41.53 259 HIS A C 1
ATOM 2027 O O . HIS A 1 259 ? -10.842 15.099 -2.543 1.00 41.53 259 HIS A O 1
ATOM 2033 N N . HIS A 1 260 ? -11.714 15.457 -4.584 1.00 31.75 260 HIS A N 1
ATOM 2034 C CA . HIS A 1 260 ? -13.055 14.995 -4.250 1.00 31.75 260 HIS A CA 1
ATOM 2035 C C . HIS A 1 260 ? -13.013 13.471 -4.058 1.00 31.75 260 HIS A C 1
ATOM 2037 O O . HIS A 1 260 ? -12.407 12.792 -4.892 1.00 31.75 260 HIS A O 1
ATOM 2043 N N . PRO A 1 261 ? -13.646 12.913 -3.010 1.00 32.31 261 PRO A N 1
ATOM 2044 C CA . PRO A 1 261 ? -13.849 11.474 -2.934 1.00 32.31 261 PRO A CA 1
ATOM 2045 C C . PRO A 1 261 ? -14.654 11.044 -4.166 1.00 32.31 261 PRO A C 1
ATOM 2047 O O . PRO A 1 261 ? -15.757 11.538 -4.406 1.00 32.31 261 PRO A O 1
ATOM 2050 N N . ARG A 1 262 ? -14.060 10.180 -4.994 1.00 48.38 262 ARG A N 1
ATOM 2051 C CA . ARG A 1 262 ? -14.745 9.578 -6.140 1.00 48.38 262 ARG A CA 1
ATOM 2052 C C . ARG A 1 262 ? -15.807 8.620 -5.591 1.00 48.38 262 ARG A C 1
ATOM 2054 O O . ARG A 1 262 ? -15.510 7.827 -4.705 1.00 48.38 262 ARG A O 1
ATOM 2061 N N . SER A 1 263 ? -17.030 8.713 -6.099 1.00 33.31 263 SER A N 1
ATOM 2062 C CA . SER A 1 263 ? -18.121 7.794 -5.777 1.00 33.31 263 SER A CA 1
ATOM 2063 C C . SER A 1 263 ? -17.770 6.366 -6.202 1.00 33.31 263 SER A C 1
ATOM 2065 O O . SER A 1 263 ? -17.333 6.142 -7.335 1.00 33.31 263 SER A O 1
ATOM 2067 N N . ASP A 1 264 ? -17.975 5.405 -5.301 1.00 32.88 264 ASP A N 1
ATOM 2068 C CA . ASP A 1 264 ? -17.864 3.982 -5.613 1.00 32.88 264 ASP A CA 1
ATOM 2069 C C . ASP A 1 264 ? -18.884 3.601 -6.701 1.00 32.88 264 ASP A C 1
ATOM 2071 O O . ASP A 1 264 ? -20.057 3.983 -6.608 1.00 32.88 264 ASP A O 1
ATOM 2075 N N . PRO A 1 265 ? -18.496 2.841 -7.739 1.00 33.28 265 PRO A N 1
ATOM 2076 C CA . PRO A 1 265 ? -19.476 2.159 -8.563 1.00 33.28 265 PRO A CA 1
ATOM 2077 C C . PRO A 1 265 ? -20.136 1.075 -7.703 1.00 33.28 265 PRO A C 1
ATOM 2079 O O . PRO A 1 265 ? -19.459 0.187 -7.191 1.00 33.28 265 PRO A O 1
ATOM 2082 N N . ALA A 1 266 ? -21.455 1.178 -7.528 1.00 31.64 266 ALA A N 1
ATOM 2083 C CA . ALA A 1 266 ? -22.258 0.195 -6.813 1.00 31.64 266 ALA A CA 1
ATOM 2084 C C . ALA A 1 266 ? -21.958 -1.227 -7.315 1.00 31.64 266 ALA A C 1
ATOM 2086 O O . ALA A 1 266 ? -21.983 -1.482 -8.524 1.00 31.64 266 ALA A O 1
ATOM 2087 N N . GLU A 1 267 ? -21.696 -2.146 -6.384 1.00 29.89 267 GLU A N 1
ATOM 2088 C CA . GLU A 1 267 ? -21.616 -3.573 -6.684 1.00 29.89 267 GLU A CA 1
ATOM 2089 C C . GLU A 1 267 ? -22.894 -4.033 -7.415 1.00 29.89 267 GLU A C 1
ATOM 2091 O O . GLU A 1 267 ? -24.005 -3.642 -7.032 1.00 29.89 267 GLU A O 1
ATOM 2096 N N . PRO A 1 268 ? -22.791 -4.874 -8.459 1.00 31.72 268 PRO A N 1
ATOM 2097 C CA . PRO A 1 268 ? -23.964 -5.467 -9.077 1.00 31.72 268 PRO A CA 1
ATOM 2098 C C . PRO A 1 268 ? -24.636 -6.410 -8.073 1.00 31.72 268 PRO A C 1
ATOM 2100 O O . PRO A 1 268 ? -24.110 -7.464 -7.720 1.00 31.72 268 PRO A O 1
ATOM 2103 N N . GLY A 1 269 ? -25.815 -5.994 -7.608 1.00 29.55 269 GLY A N 1
ATOM 2104 C CA . GLY A 1 269 ? -26.580 -6.667 -6.569 1.00 29.55 269 GLY A CA 1
ATOM 2105 C C . GLY A 1 269 ? -26.826 -8.152 -6.841 1.00 29.55 269 GLY A C 1
ATOM 2106 O O . GLY A 1 269 ? -27.363 -8.548 -7.880 1.00 29.55 269 GLY A O 1
ATOM 2107 N N . LEU A 1 270 ? -26.506 -8.964 -5.833 1.00 31.34 270 LEU A N 1
ATOM 2108 C CA . LEU A 1 270 ? -27.042 -10.307 -5.671 1.00 31.34 270 LEU A CA 1
ATOM 2109 C C . LEU A 1 270 ? -28.573 -10.208 -5.603 1.00 31.34 270 LEU A C 1
ATOM 2111 O O . LEU A 1 270 ? -29.146 -9.712 -4.630 1.00 31.34 270 LEU A O 1
ATOM 2115 N N . ARG A 1 271 ? -29.249 -10.695 -6.646 1.00 29.88 271 ARG A N 1
ATOM 2116 C CA . ARG A 1 271 ? -30.691 -10.940 -6.614 1.00 29.88 271 ARG A CA 1
ATOM 2117 C C . ARG A 1 271 ? -30.981 -11.961 -5.514 1.00 29.88 271 ARG A C 1
ATOM 2119 O O . ARG A 1 271 ? -30.665 -13.139 -5.671 1.00 29.88 271 ARG A O 1
ATOM 2126 N N . ARG A 1 272 ? -31.617 -11.528 -4.423 1.00 33.41 272 ARG A N 1
ATOM 2127 C CA . ARG A 1 272 ? -32.395 -12.436 -3.573 1.00 33.41 272 ARG A CA 1
ATOM 2128 C C . ARG A 1 272 ? -33.585 -12.913 -4.402 1.00 33.41 272 ARG A C 1
ATOM 2130 O O . ARG A 1 272 ? -34.414 -12.106 -4.807 1.00 33.41 272 ARG A O 1
ATOM 2137 N N . GLY A 1 273 ? -33.600 -14.204 -4.714 1.00 28.91 273 GLY A N 1
ATOM 2138 C CA . GLY A 1 273 ? -34.775 -14.880 -5.242 1.00 28.91 273 GLY A CA 1
ATOM 2139 C C . GLY A 1 273 ? -35.749 -15.171 -4.107 1.00 28.91 273 GLY A C 1
ATOM 2140 O O . GLY A 1 273 ? -35.340 -15.631 -3.043 1.00 28.91 273 GLY A O 1
ATOM 2141 N N . ASP A 1 274 ? -37.018 -14.883 -4.364 1.00 33.78 274 ASP A N 1
ATOM 2142 C CA . ASP A 1 274 ? -38.156 -15.282 -3.550 1.00 33.78 274 ASP A CA 1
ATOM 2143 C C . ASP A 1 274 ? -38.204 -16.805 -3.363 1.00 33.78 274 ASP A C 1
ATOM 2145 O O . ASP A 1 274 ? -38.212 -17.552 -4.351 1.00 33.78 274 ASP A O 1
ATOM 2149 N N . ARG A 1 275 ? -38.277 -17.243 -2.101 1.00 33.81 275 ARG A N 1
ATOM 2150 C CA . ARG A 1 275 ? -39.218 -18.235 -1.547 1.00 33.81 275 ARG A CA 1
ATOM 2151 C C . ARG A 1 275 ? -38.964 -18.437 -0.058 1.00 33.81 275 ARG A C 1
ATOM 2153 O O . ARG A 1 275 ? -37.784 -18.599 0.318 1.00 33.81 275 ARG A O 1
#

Radius of gyration: 24.91 Å; chains: 1; bounding box: 70×72×56 Å

Secondary structure (DSSP, 8-state):
--HHHHHHHHHHHHHH-SSHHHHHHHHHHHHHHTTHHHHHH----TTTTHHHHHHHHHHHHHHHHTT-HHHHHHHHHHHT-TTGGGTT-HHHHHSBTTBS-HHHHHHHHHHHHHHHHHHHS--TTS-HHHHHHHHHHHHHHH---EEEE---TGGGGGHHHHHHHHHHTT---SEEEESTHHHHHHHHHHTS-HHHHHHHHH-GGGS--GGGSBPPHHHHHHH--SB-----------S-SSSS--------------PPPPPPPPP--------

Foldseek 3Di:
DDLVVLLVVLVVQLVPDPDPVSNLVSQVVNCVSVVVVVQQADQDDPQWDSVQLVVLLVVLVVCLVVVVLVVNLVSLLVVLAQCHGNLVRVVQQPSGPNGGRVSSVSSVVSSVVSLVSNVVDDDVPADPVNNVVSVVSSCVRNDFDEAEQEDDALVSCCVLVVQVVCLVVVNRTLHYYYDDSSNVVSCVVNVDDSVVNVVCVVCVVPPPCQQRDFDDPVCCVVVVDGTDPPPDPPPPPPPDPPPDDDDDDDDDDDPRPDDDPDDDDDDPDDDDDDD

Sequence (275 aa):
MSLFGQARKLRHAMQEAQTYDDWFAAAEALDRVGHNDIWREDPTSKLYHYELLAEHLAKLRDLRETAQVGPLARTIQESLHRHLGEISSPDLYSHAHTGTKRLIGAYLEEVERAMRFICEHDTPSLPLEEKLQNFQQAAHNFGGTALILSGGLAFGIYHMGVIKALWEQRLLPTVISGSSMGAIVAAVTCTRTDAELAELFAHPERIHVDALKLASPAEIIRERKLLNSSPTHAVQPRSRAAEALHPLGRAGHLAANRHHPRSDPAEPGLRRGDR